Protein AF-0000000080162948 (afdb_homodimer)

Solvent-accessible surface area (backbone atoms only — not comparable to full-atom values): 13140 Å² total; per-residue (Å²): 129,86,82,74,70,66,63,66,59,45,49,53,49,47,29,66,74,70,71,46,86,64,86,42,80,39,81,73,45,78,47,76,44,84,43,52,29,35,38,37,40,31,35,28,40,42,47,95,77,35,20,32,39,36,34,32,39,35,52,41,89,87,54,92,59,67,71,37,74,72,31,50,35,71,86,35,43,88,80,57,77,91,71,92,74,75,47,56,63,62,77,65,76,72,78,63,78,69,74,66,74,73,76,75,76,80,129,130,85,81,74,67,65,63,66,60,45,50,54,48,46,28,67,72,69,70,47,86,66,86,41,82,40,82,75,47,79,47,76,45,84,44,52,29,35,37,37,39,31,34,28,40,41,47,95,77,35,20,31,39,36,35,32,39,35,53,40,90,85,53,92,58,67,70,38,75,73,31,48,35,71,87,35,42,88,80,58,77,91,70,91,75,76,46,56,65,62,76,67,77,69,78,63,76,70,75,70,73,71,75,77,74,83,127

Secondary structure (DSSP, 8-state):
------HHHHHHHHHHHH-PPPS--EEEEEEEEEEEEEEEEEEEEEETTEEEEEEEEEEPBTBS---EEEEEEEEE-TTS-----SS--------------------/------HHHHHHHHHHHH-PPPS--EEEEEEEEEEEEEEEEEEEEEETTEEEEEEEEEEPBTBS---EEEEEEEEE-TTS-----SS--------------------

Nearest PDB structures (foldseek):
  2oct-assembly1_A  TM=8.300E-01  e=7.019E-07  Homo sapiens
  4n6v-assembly7_4  TM=6.345E-01  e=6.307E-06  Homo sapiens
  1stf-assembly1_I  TM=6.345E-01  e=7.689E-05  Homo sapiens
  1n9j-assembly1_B  TM=5.077E-01  e=1.092E-05  Homo sapiens
  8joh-assembly1_A  TM=6.893E-01  e=4.792E-04  Echinococcus multilocularis

InterPro domains:
  IPR000010 Cystatin domain [PF00031] (10-78)
  IPR001713 Proteinase inhibitor I25A, stefin [PR00295] (14-33)
  IPR001713 Proteinase inhibitor I25A, stefin [PR00295] (34-53)
  IPR001713 Proteinase inhibitor I25A, stefin [PR00295] (67-84)
  IPR001713 Proteinase inhibitor I25A, stefin [PTHR11414] (9-85)
  IPR046350 Cystatin superfamily [SSF54403] (8-85)

Structure (mmCIF, N/CA/C/O backbone):
data_AF-0000000080162948-model_v1
#
loop_
_entity.id
_entity.type
_entity.pdbx_description
1 polymer Cystatin-B
#
loop_
_atom_site.group_PDB
_atom_site.id
_atom_site.type_symbol
_atom_site.label_atom_id
_atom_site.label_alt_id
_atom_site.label_comp_id
_atom_site.label_asym_id
_atom_site.label_entity_id
_atom_site.label_seq_id
_atom_site.pdbx_PDB_ins_code
_atom_site.Cartn_x
_atom_site.Cartn_y
_atom_site.Cartn_z
_atom_site.occupancy
_atom_site.B_iso_or_equiv
_atom_site.auth_seq_id
_atom_site.auth_comp_id
_atom_site.auth_asym_id
_atom_site.auth_atom_id
_atom_site.pdbx_PDB_model_num
ATOM 1 N N . MET A 1 1 ? -16.719 -17.312 -0.626 1 40.69 1 MET A N 1
ATOM 2 C CA . MET A 1 1 ? -16.672 -17.062 -2.062 1 40.69 1 MET A CA 1
ATOM 3 C C . MET A 1 1 ? -15.242 -16.969 -2.561 1 40.69 1 MET A C 1
ATOM 5 O O . MET A 1 1 ? -14.445 -16.188 -2.039 1 40.69 1 MET A O 1
ATOM 9 N N . TRP A 1 2 ? -14.852 -18.109 -3.115 1 47.12 2 TRP A N 1
ATOM 10 C CA . TRP A 1 2 ? -13.477 -18.406 -3.516 1 47.12 2 TRP A CA 1
ATOM 11 C C . TRP A 1 2 ? -12.977 -17.391 -4.539 1 47.12 2 TRP A C 1
ATOM 13 O O . TRP A 1 2 ? -13.469 -17.344 -5.668 1 47.12 2 TRP A O 1
ATOM 23 N N . ILE A 1 3 ? -12.945 -16.047 -4.219 1 59.34 3 ILE A N 1
ATOM 24 C CA . ILE A 1 3 ? -12.43 -15.078 -5.172 1 59.34 3 ILE A CA 1
ATOM 25 C C . ILE A 1 3 ? -11.078 -15.547 -5.715 1 59.34 3 ILE A C 1
ATOM 27 O O . ILE A 1 3 ? -10.117 -15.695 -4.957 1 59.34 3 ILE A O 1
ATOM 31 N N . PHE A 1 4 ? -11.25 -16.312 -6.781 1 72.75 4 PHE A N 1
ATOM 32 C CA . PHE A 1 4 ? -10.047 -16.734 -7.48 1 72.75 4 PHE A CA 1
ATOM 33 C C . PHE A 1 4 ? -9.695 -15.758 -8.594 1 72.75 4 PHE A C 1
ATOM 35 O O . PHE A 1 4 ? -10.578 -15.258 -9.289 1 72.75 4 PHE A O 1
ATOM 42 N N . PHE A 1 5 ? -8.633 -15.078 -8.469 1 84 5 PHE A N 1
ATOM 43 C CA . PHE A 1 5 ? -8.195 -14.242 -9.586 1 84 5 PHE A CA 1
ATOM 44 C C . PHE A 1 5 ? -7.219 -14.992 -10.477 1 84 5 PHE A C 1
ATOM 46 O O . PHE A 1 5 ? -6.73 -16.062 -10.109 1 84 5 PHE A O 1
ATOM 53 N N . SER A 1 6 ? -7.145 -14.555 -11.711 1 89.12 6 SER A N 1
ATOM 54 C CA . SER A 1 6 ? -6.254 -15.164 -12.688 1 89.12 6 SER A CA 1
ATOM 55 C C . SER A 1 6 ? -4.793 -14.844 -12.383 1 89.12 6 SER A C 1
ATOM 57 O O . SER A 1 6 ? -4.363 -13.695 -12.516 1 89.12 6 SER A O 1
ATOM 59 N N . PHE A 1 7 ? -4.086 -15.82 -12 1 93.75 7 PHE A N 1
ATOM 60 C CA . PHE A 1 7 ? -2.688 -15.609 -11.641 1 93.75 7 PHE A CA 1
ATOM 61 C C . PHE A 1 7 ? -1.865 -15.211 -12.859 1 93.75 7 PHE A C 1
ATOM 63 O O . PHE A 1 7 ? -0.921 -14.422 -12.742 1 93.75 7 PHE A O 1
ATOM 70 N N . PRO A 1 8 ? -2.271 -15.648 -14.125 1 94.56 8 PRO A N 1
ATOM 71 C CA . PRO A 1 8 ? -1.539 -15.172 -15.297 1 94.56 8 PRO A CA 1
ATOM 72 C C . PRO A 1 8 ? -1.607 -13.656 -15.461 1 94.56 8 PRO A C 1
ATOM 74 O O . PRO A 1 8 ? -0.661 -13.039 -15.961 1 94.56 8 PRO A O 1
ATOM 77 N N . GLN A 1 9 ? -2.754 -13.133 -15.039 1 95.38 9 GLN A N 1
ATOM 78 C CA . GLN A 1 9 ? -2.861 -11.68 -15.094 1 95.38 9 GLN A CA 1
ATOM 79 C C . GLN A 1 9 ? -1.812 -11.016 -14.203 1 95.38 9 GLN A C 1
ATOM 81 O O . GLN A 1 9 ? -1.26 -9.969 -14.562 1 95.38 9 GLN A O 1
ATOM 86 N N . VAL A 1 10 ? -1.534 -11.617 -13.125 1 96.81 10 VAL A N 1
ATOM 87 C CA . VAL A 1 10 ? -0.533 -11.094 -12.203 1 96.81 10 VAL A CA 1
ATOM 88 C C . VAL A 1 10 ? 0.858 -11.227 -12.812 1 96.81 10 VAL A C 1
ATOM 90 O O . VAL A 1 10 ? 1.683 -10.32 -12.711 1 96.81 10 VAL A O 1
ATOM 93 N N . LYS A 1 11 ? 1.052 -12.328 -13.43 1 97.31 11 LYS A N 1
ATOM 94 C CA . LYS A 1 11 ? 2.326 -12.516 -14.117 1 97.31 11 LYS A CA 1
ATOM 95 C C . LYS A 1 11 ? 2.557 -11.422 -15.156 1 97.31 11 LYS A C 1
ATOM 97 O O . LYS A 1 11 ? 3.645 -10.852 -15.227 1 97.31 11 LYS A O 1
ATOM 102 N N . GLU A 1 12 ? 1.555 -11.164 -15.953 1 97.25 12 GLU A N 1
ATOM 103 C CA . GLU A 1 12 ? 1.666 -10.141 -16.984 1 97.25 12 GLU A CA 1
ATOM 104 C C . GLU A 1 12 ? 1.994 -8.781 -16.375 1 97.25 12 GLU A C 1
ATOM 106 O O . GLU A 1 12 ? 2.848 -8.047 -16.891 1 97.25 12 GLU A O 1
ATOM 111 N N . GLN A 1 13 ? 1.311 -8.43 -15.375 1 96.56 13 GLN A N 1
ATOM 112 C CA . GLN A 1 13 ? 1.572 -7.164 -14.703 1 96.56 13 GLN A CA 1
ATOM 113 C C . GLN A 1 13 ? 2.996 -7.113 -14.156 1 96.56 13 GLN A C 1
ATOM 115 O O . GLN A 1 13 ? 3.682 -6.094 -14.289 1 96.56 13 GLN A O 1
ATOM 120 N N . TYR A 1 14 ? 3.451 -8.211 -13.578 1 96.38 14 TYR A N 1
ATOM 121 C CA . TYR A 1 14 ? 4.805 -8.258 -13.039 1 96.38 14 TYR A CA 1
ATOM 122 C C . TYR A 1 14 ? 5.836 -8.031 -14.141 1 96.38 14 TYR A C 1
ATOM 124 O O . TYR A 1 14 ? 6.773 -7.246 -13.961 1 96.38 14 TYR A O 1
ATOM 132 N N . GLU A 1 15 ? 5.621 -8.68 -15.156 1 97.25 15 GLU A N 1
ATOM 133 C CA . GLU A 1 15 ? 6.582 -8.57 -16.25 1 97.25 15 GLU A CA 1
ATOM 134 C C . GLU A 1 15 ? 6.609 -7.156 -16.812 1 97.25 15 GLU A C 1
ATOM 136 O O . GLU A 1 15 ? 7.68 -6.625 -17.125 1 97.25 15 GLU A O 1
ATOM 141 N N . LYS A 1 16 ? 5.504 -6.543 -16.875 1 96.06 16 LYS A N 1
ATOM 142 C CA . LYS A 1 16 ? 5.434 -5.172 -17.375 1 96.06 16 LYS A CA 1
ATOM 143 C C . LYS A 1 16 ? 6.094 -4.199 -16.406 1 96.06 16 LYS A C 1
ATOM 145 O O . LYS A 1 16 ? 6.84 -3.312 -16.812 1 96.06 16 LYS A O 1
ATOM 150 N N . GLN A 1 17 ? 5.898 -4.434 -15.18 1 92.69 17 GLN A N 1
ATOM 151 C CA . GLN A 1 17 ? 6.371 -3.479 -14.18 1 92.69 17 GLN A CA 1
ATOM 152 C C . GLN A 1 17 ? 7.844 -3.701 -13.859 1 92.69 17 GLN A C 1
ATOM 154 O O . GLN A 1 17 ? 8.578 -2.748 -13.594 1 92.69 17 GLN A O 1
ATOM 159 N N . SER A 1 18 ? 8.242 -4.887 -13.859 1 92.25 18 SER A N 1
ATOM 160 C CA . SER A 1 18 ? 9.617 -5.191 -13.484 1 92.25 18 SER A CA 1
ATOM 161 C C . SER A 1 18 ? 10.555 -5.109 -14.688 1 92.25 18 SER A C 1
ATOM 163 O O . SER A 1 18 ? 11.766 -4.98 -14.523 1 92.25 18 SER A O 1
ATOM 165 N N . GLY A 1 19 ? 10.016 -5.289 -15.859 1 93.81 19 GLY A N 1
ATOM 166 C CA . GLY A 1 19 ? 10.812 -5.355 -17.078 1 93.81 19 GLY A CA 1
ATOM 167 C C . GLY A 1 19 ? 11.461 -6.707 -17.281 1 93.81 19 GLY A C 1
ATOM 168 O O . GLY A 1 19 ? 12.305 -6.867 -18.172 1 93.81 19 GLY A O 1
ATOM 169 N N . LYS A 1 20 ? 11.094 -7.609 -16.453 1 92.69 20 LYS A N 1
ATOM 170 C CA . LYS A 1 20 ? 11.656 -8.953 -16.562 1 92.69 20 LYS A CA 1
ATOM 171 C C . LYS A 1 20 ? 10.68 -9.906 -17.25 1 92.69 20 LYS A C 1
ATOM 173 O O . LYS A 1 20 ? 9.469 -9.836 -17 1 92.69 20 LYS A O 1
ATOM 178 N N . ASN A 1 21 ? 11.219 -10.656 -18.141 1 90.75 21 ASN A N 1
ATOM 179 C CA . ASN A 1 21 ? 10.445 -11.742 -18.719 1 90.75 21 ASN A CA 1
ATOM 180 C C . ASN A 1 21 ? 10.664 -13.055 -17.969 1 90.75 21 ASN A C 1
ATOM 182 O O . ASN A 1 21 ? 11.789 -13.562 -17.922 1 90.75 21 ASN A O 1
ATOM 186 N N . THR A 1 22 ? 9.539 -13.469 -17.453 1 90.81 22 THR A N 1
ATOM 187 C CA . THR A 1 22 ? 9.68 -14.688 -16.672 1 90.81 22 THR A CA 1
ATOM 188 C C . THR A 1 22 ? 9.172 -15.898 -17.453 1 90.81 22 THR A C 1
ATOM 190 O O . THR A 1 22 ? 8.195 -15.797 -18.203 1 90.81 22 THR A O 1
ATOM 193 N N . GLY A 1 23 ? 9.969 -16.891 -17.531 1 88.5 23 GLY A N 1
ATOM 194 C CA . GLY A 1 23 ? 9.469 -18.156 -18.062 1 88.5 23 GLY A CA 1
ATOM 195 C C . GLY A 1 23 ? 8.477 -18.844 -17.141 1 88.5 23 GLY A C 1
ATOM 196 O O . GLY A 1 23 ? 7.289 -18.922 -17.438 1 88.5 23 GLY A O 1
ATOM 197 N N . GLU A 1 24 ? 9.031 -19.141 -15.969 1 95.44 24 GLU A N 1
ATOM 198 C CA . GLU A 1 24 ? 8.195 -19.75 -14.938 1 95.44 24 GLU A CA 1
ATOM 199 C C . GLU A 1 24 ? 7.656 -18.703 -13.977 1 95.44 24 GLU A C 1
ATOM 201 O O . GLU A 1 24 ? 8.336 -17.719 -13.672 1 95.44 24 GLU A O 1
ATOM 206 N N . PHE A 1 25 ? 6.395 -18.922 -13.547 1 97.44 25 PHE A N 1
ATOM 207 C CA . PHE A 1 25 ? 5.707 -18.078 -12.57 1 97.44 25 PHE A CA 1
ATOM 208 C C . PHE A 1 25 ? 4.742 -18.906 -11.734 1 97.44 25 PHE A C 1
ATOM 210 O O . PHE A 1 25 ? 3.541 -18.953 -12.016 1 97.44 25 PHE A O 1
ATOM 217 N N . LYS A 1 26 ? 5.32 -19.578 -10.742 1 97 26 LYS A N 1
ATOM 218 C CA . LYS A 1 26 ? 4.562 -20.562 -9.977 1 97 26 LYS A CA 1
ATOM 219 C C . LYS A 1 26 ? 4.375 -20.125 -8.531 1 97 26 LYS A C 1
ATOM 221 O O . LYS A 1 26 ? 5.352 -19.859 -7.828 1 97 26 LYS A O 1
ATOM 226 N N . ALA A 1 27 ? 3.109 -20.062 -8.141 1 97.06 27 ALA A N 1
ATOM 227 C CA . ALA A 1 27 ? 2.801 -19.734 -6.75 1 97.06 27 ALA A CA 1
ATOM 228 C C . ALA A 1 27 ? 3.213 -20.875 -5.812 1 97.06 27 ALA A C 1
ATOM 230 O O . ALA A 1 27 ? 2.783 -22.016 -5.988 1 97.06 27 ALA A O 1
ATOM 231 N N . ILE A 1 28 ? 4.031 -20.562 -4.816 1 97.38 28 ILE A N 1
ATOM 232 C CA . ILE A 1 28 ? 4.555 -21.562 -3.898 1 97.38 28 ILE A CA 1
ATOM 233 C C . ILE A 1 28 ? 3.83 -21.469 -2.559 1 97.38 28 ILE A C 1
ATOM 235 O O . ILE A 1 28 ? 3.49 -22.484 -1.952 1 97.38 28 ILE A O 1
ATOM 239 N N . LEU A 1 29 ? 3.686 -20.297 -2.037 1 97.5 29 LEU A N 1
ATOM 240 C CA . LEU A 1 29 ? 3.039 -19.984 -0.766 1 97.5 29 LEU A CA 1
ATOM 241 C C . LEU A 1 29 ? 2.174 -18.734 -0.886 1 97.5 29 LEU A C 1
ATOM 243 O O . LEU A 1 29 ? 2.561 -17.766 -1.544 1 97.5 29 LEU A O 1
ATOM 247 N N . VAL A 1 30 ? 0.964 -18.812 -0.286 1 96.31 30 VAL A N 1
ATOM 248 C CA . VAL A 1 30 ? 0.055 -17.672 -0.314 1 96.31 30 VAL A CA 1
ATOM 249 C C . VAL A 1 30 ? -0.403 -17.328 1.104 1 96.31 30 VAL A C 1
ATOM 251 O O . VAL A 1 30 ? -0.759 -18.234 1.874 1 96.31 30 VAL A O 1
ATOM 254 N N . SER A 1 31 ? -0.289 -16.109 1.475 1 95.88 31 SER A N 1
ATOM 255 C CA . SER A 1 31 ? -0.896 -15.562 2.68 1 95.88 31 SER A CA 1
ATOM 256 C C . SER A 1 31 ? -1.818 -14.391 2.346 1 95.88 31 SER A C 1
ATOM 258 O O . SER A 1 31 ? -1.528 -13.602 1.444 1 95.88 31 SER A O 1
ATOM 260 N N . THR A 1 32 ? -2.959 -14.297 3.029 1 94.62 32 THR A N 1
ATOM 261 C CA . THR A 1 32 ? -3.924 -13.258 2.701 1 94.62 32 THR A CA 1
ATOM 262 C C . THR A 1 32 ? -4.203 -12.375 3.914 1 94.62 32 THR A C 1
ATOM 264 O O . THR A 1 32 ? -4.074 -12.82 5.055 1 94.62 32 THR A O 1
ATOM 267 N N . ARG A 1 33 ? -4.496 -11.086 3.629 1 92.69 33 ARG A N 1
ATOM 268 C CA . ARG A 1 33 ? -4.934 -10.133 4.641 1 92.69 33 ARG A CA 1
ATOM 269 C C . ARG A 1 33 ? -6.094 -9.289 4.133 1 92.69 33 ARG A C 1
ATOM 271 O O . ARG A 1 33 ? -5.961 -8.57 3.137 1 92.69 33 ARG A O 1
ATOM 278 N N . LEU A 1 34 ? -7.328 -9.523 4.895 1 91.25 34 LEU A N 1
ATOM 279 C CA . LEU A 1 34 ? -8.461 -8.648 4.598 1 91.25 34 LEU A CA 1
ATOM 280 C C . LEU A 1 34 ? -8.141 -7.207 4.973 1 91.25 34 LEU A C 1
ATOM 282 O O . LEU A 1 34 ? -7.57 -6.949 6.039 1 91.25 34 LEU A O 1
ATOM 286 N N . VAL A 1 35 ? -8.438 -6.379 4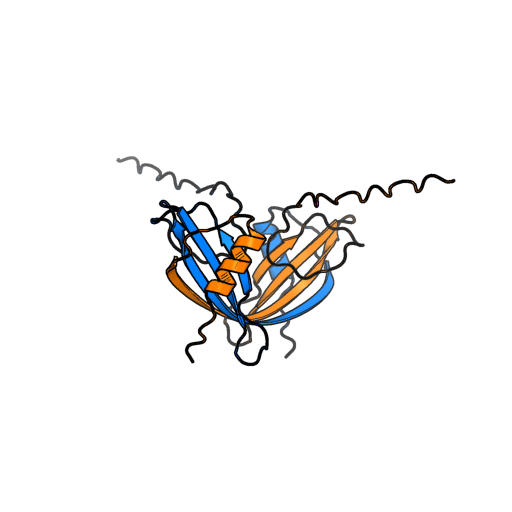.039 1 91.19 35 VAL A N 1
ATOM 287 C CA . VAL A 1 35 ? -8.242 -4.957 4.309 1 91.19 35 VAL A CA 1
ATOM 288 C C . VAL A 1 35 ? -9.523 -4.191 4 1 91.19 35 VAL A C 1
ATOM 290 O O . VAL A 1 35 ? -10.156 -4.414 2.967 1 91.19 35 VAL A O 1
ATOM 293 N N . ALA A 1 36 ? -10 -3.408 4.941 1 92.62 36 ALA A N 1
ATOM 294 C CA . ALA A 1 36 ? -11.164 -2.541 4.793 1 92.62 36 ALA A CA 1
ATOM 295 C C . ALA A 1 36 ? -10.977 -1.232 5.555 1 92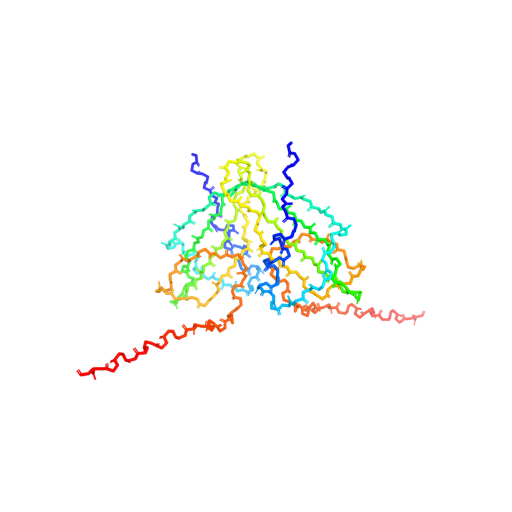.62 36 ALA A C 1
ATOM 297 O O . ALA A 1 36 ? -10.727 -1.24 6.766 1 92.62 36 ALA A O 1
ATOM 298 N N . GLY A 1 37 ? -11.047 -0.135 4.797 1 93.31 37 GLY A N 1
ATOM 299 C CA . GLY A 1 37 ? -10.844 1.173 5.402 1 93.31 37 GLY A CA 1
ATOM 300 C C . GLY A 1 37 ? -10.719 2.289 4.383 1 93.31 37 GLY A C 1
ATOM 301 O O . GLY A 1 37 ? -11.219 2.174 3.262 1 93.31 37 GLY A O 1
ATOM 302 N N . THR A 1 38 ? -10.219 3.387 4.836 1 93.69 38 THR A N 1
ATOM 303 C CA . THR A 1 38 ? -10.07 4.562 3.988 1 93.69 38 THR A CA 1
ATOM 304 C C . THR A 1 38 ? -8.625 5.039 3.971 1 93.69 38 THR A C 1
ATOM 306 O O . THR A 1 38 ? -7.996 5.172 5.023 1 93.69 38 THR A O 1
ATOM 309 N N . ASN A 1 39 ? -8.125 5.168 2.705 1 94.19 39 ASN A N 1
ATOM 310 C CA . ASN A 1 39 ? -6.863 5.887 2.541 1 94.19 39 ASN A CA 1
ATOM 311 C C . ASN A 1 39 ? -7.086 7.395 2.461 1 94.19 39 ASN A C 1
ATOM 313 O O . ASN A 1 39 ? -7.934 7.863 1.701 1 94.19 39 ASN A O 1
ATOM 317 N N . TYR A 1 40 ? -6.297 8.094 3.295 1 95.38 40 TYR A N 1
ATOM 318 C CA . TYR A 1 40 ? -6.23 9.555 3.219 1 95.38 40 TYR A CA 1
ATOM 319 C C . TYR A 1 40 ? -4.91 10.008 2.604 1 95.38 40 TYR A C 1
ATOM 321 O O . TYR A 1 40 ? -3.838 9.695 3.121 1 95.38 40 TYR A O 1
ATOM 329 N N . PHE A 1 41 ? -5.023 10.734 1.485 1 96.38 41 PHE A N 1
ATOM 330 C CA . PHE A 1 41 ? -3.883 11.438 0.911 1 96.38 41 PHE A CA 1
ATOM 331 C C . PHE A 1 41 ? -3.9 12.914 1.303 1 96.38 41 PHE A C 1
ATOM 333 O O . PHE A 1 41 ? -4.859 13.625 1.009 1 96.38 41 PHE A O 1
ATOM 340 N N . ILE A 1 42 ? -2.818 13.266 1.955 1 97.38 42 ILE A N 1
ATOM 341 C CA . ILE A 1 42 ? -2.832 14.594 2.555 1 97.38 42 ILE A CA 1
ATOM 342 C C . ILE A 1 42 ? -1.58 15.367 2.137 1 97.38 42 ILE A C 1
ATOM 344 O O . ILE A 1 42 ? -0.461 14.867 2.277 1 97.38 42 ILE A O 1
ATOM 348 N N . LYS A 1 43 ? -1.816 16.453 1.55 1 97.94 43 LYS A N 1
ATOM 349 C CA . LYS A 1 43 ? -0.73 17.422 1.409 1 97.94 43 LYS A CA 1
ATOM 350 C C . LYS A 1 43 ? -0.482 18.156 2.719 1 97.94 43 LYS A C 1
ATOM 352 O O . LYS A 1 43 ? -1.396 18.766 3.275 1 97.94 43 LYS A O 1
ATOM 357 N N . VAL A 1 44 ? 0.772 18.109 3.139 1 98.06 44 VAL A N 1
ATOM 358 C CA . VAL A 1 44 ? 1.094 18.641 4.457 1 98.06 44 VAL A CA 1
ATOM 359 C C . VAL A 1 44 ? 2.166 19.734 4.332 1 98.06 44 VAL A C 1
ATOM 361 O O . VAL A 1 44 ? 3.18 19.531 3.654 1 98.06 44 VAL A O 1
ATOM 364 N N . HIS A 1 45 ? 1.893 20.859 4.891 1 98.06 45 HIS A N 1
ATOM 365 C CA . HIS A 1 45 ? 2.916 21.891 5.047 1 98.06 45 HIS A CA 1
ATOM 366 C C . HIS A 1 45 ? 3.742 21.656 6.309 1 98.06 45 HIS A C 1
ATOM 368 O O . HIS A 1 45 ? 3.189 21.531 7.402 1 98.06 45 HIS A O 1
ATOM 374 N N . THR A 1 46 ? 5.07 21.5 6.074 1 97.06 46 THR A N 1
ATOM 375 C CA . THR A 1 46 ? 5.922 21.156 7.203 1 97.06 46 THR A CA 1
ATOM 376 C C . THR A 1 46 ? 6.832 22.328 7.57 1 97.06 46 THR A C 1
ATOM 378 O O . THR A 1 46 ? 7.828 22.141 8.281 1 97.06 46 THR A O 1
ATOM 381 N N . GLY A 1 47 ? 6.684 23.406 7.094 1 92.94 47 GLY A N 1
ATOM 382 C CA . GLY A 1 47 ? 7.445 24.594 7.387 1 92.94 47 GLY A CA 1
ATOM 383 C C . GLY A 1 47 ? 8.289 25.078 6.219 1 92.94 47 GLY A C 1
ATOM 384 O O . GLY A 1 47 ? 8.711 24.281 5.383 1 92.94 47 GLY A O 1
ATOM 385 N N . ASP A 1 48 ? 8.719 26.297 6.215 1 88.06 48 ASP A N 1
ATOM 386 C CA . ASP A 1 48 ? 9.648 26.953 5.293 1 88.06 48 ASP A CA 1
ATOM 387 C C . ASP A 1 48 ? 9.398 26.484 3.855 1 88.06 48 ASP A C 1
ATOM 389 O O . ASP A 1 48 ? 10.328 26.078 3.162 1 88.06 48 ASP A O 1
ATOM 393 N N . GLU A 1 49 ? 8.398 26.422 3.246 1 90.19 49 GLU A N 1
ATOM 394 C CA . GLU A 1 49 ? 8.008 26.109 1.875 1 90.19 49 GLU A CA 1
ATOM 395 C C . GLU A 1 49 ? 8.133 24.625 1.587 1 90.19 49 GLU A C 1
ATOM 397 O O . GLU A 1 49 ? 8.273 24.219 0.43 1 90.19 49 GLU A O 1
ATOM 402 N N . THR A 1 50 ? 8.234 23.891 2.654 1 94.75 50 THR A N 1
ATOM 403 C CA . THR A 1 50 ? 8.375 22.453 2.484 1 94.75 50 THR A CA 1
ATOM 404 C C . THR A 1 50 ? 7.031 21.75 2.645 1 94.75 50 THR A C 1
ATOM 406 O O . THR A 1 50 ? 6.277 22.047 3.574 1 94.75 50 THR A O 1
ATOM 409 N N . TYR A 1 51 ? 6.777 20.938 1.619 1 97.19 51 TYR A N 1
ATOM 410 C CA . TYR A 1 51 ? 5.566 20.125 1.657 1 97.19 51 TYR A CA 1
ATOM 411 C C . TYR A 1 51 ? 5.898 18.641 1.548 1 97.19 51 TYR A C 1
ATOM 413 O O . TYR A 1 51 ? 6.922 18.281 0.963 1 97.19 51 TYR A O 1
ATOM 421 N N . ILE A 1 52 ? 5.047 17.859 2.111 1 97.06 52 ILE A N 1
ATOM 422 C CA . ILE A 1 52 ? 5.074 16.406 1.91 1 97.06 52 ILE A CA 1
ATOM 423 C C . ILE A 1 52 ? 3.672 15.914 1.571 1 97.06 52 ILE A C 1
ATOM 425 O O . ILE A 1 52 ? 2.682 16.594 1.836 1 97.06 52 ILE A O 1
ATOM 429 N N . HIS A 1 53 ? 3.59 14.844 0.932 1 97.75 53 HIS A N 1
ATOM 430 C CA . HIS A 1 53 ? 2.352 14.094 0.774 1 97.75 53 HIS A CA 1
ATOM 431 C C . HIS A 1 53 ? 2.383 12.805 1.595 1 97.75 53 HIS A C 1
ATOM 433 O O . HIS A 1 53 ? 3.344 12.039 1.518 1 97.75 53 HIS A O 1
ATOM 439 N N . VAL A 1 54 ? 1.354 12.641 2.402 1 97.06 54 VAL A N 1
ATOM 440 C CA . VAL A 1 54 ? 1.32 11.414 3.191 1 97.06 54 VAL A CA 1
ATOM 441 C C . VAL A 1 54 ? 0.093 10.594 2.814 1 97.06 54 VAL A C 1
ATOM 443 O O . VAL A 1 54 ? -0.941 11.141 2.434 1 97.06 54 VAL A O 1
ATOM 446 N N . ARG A 1 55 ? 0.28 9.312 2.875 1 95.56 55 ARG A N 1
ATOM 447 C CA . ARG A 1 55 ? -0.821 8.367 2.771 1 95.56 55 ARG A CA 1
ATOM 448 C C . ARG A 1 55 ? -1.099 7.699 4.117 1 95.56 55 ARG A C 1
ATOM 450 O O . ARG A 1 55 ? -0.24 7.004 4.66 1 95.56 55 ARG A O 1
ATOM 457 N N . VAL A 1 56 ? -2.279 7.984 4.66 1 95.56 56 VAL A N 1
ATOM 458 C CA . VAL A 1 56 ? -2.701 7.48 5.965 1 95.56 56 VAL A CA 1
ATOM 459 C C . VAL A 1 56 ? -3.855 6.496 5.789 1 95.56 56 VAL A C 1
ATOM 461 O O . VAL A 1 56 ? -4.844 6.801 5.117 1 95.56 56 VAL A O 1
ATOM 464 N N . PHE A 1 57 ? -3.707 5.344 6.355 1 93.81 57 PHE A N 1
ATOM 465 C CA . PHE A 1 57 ? -4.781 4.355 6.34 1 93.81 57 PHE A CA 1
ATOM 466 C C . PHE A 1 57 ? -5.547 4.367 7.656 1 93.81 57 PHE A C 1
ATOM 468 O O . PHE A 1 57 ? -4.941 4.34 8.734 1 93.81 57 PHE A O 1
ATOM 475 N N . VAL A 1 58 ? -6.863 4.434 7.566 1 94.25 58 VAL A N 1
ATOM 476 C CA . VAL A 1 58 ? -7.754 4.32 8.719 1 94.25 58 VAL A CA 1
ATOM 477 C C . VAL A 1 58 ? -8.703 3.143 8.523 1 94.25 58 VAL A C 1
ATOM 479 O O . VAL A 1 58 ? -9.562 3.17 7.633 1 94.25 58 VAL A O 1
ATOM 482 N N . PRO A 1 59 ? -8.516 2.111 9.297 1 93.31 59 PRO A N 1
ATOM 483 C CA . PRO A 1 59 ? -9.398 0.955 9.148 1 93.31 59 PRO A CA 1
ATOM 484 C C . PRO A 1 59 ? -10.859 1.289 9.445 1 93.31 59 PRO A C 1
ATOM 486 O O . PRO A 1 59 ? -11.141 2.227 10.195 1 93.31 59 PRO A O 1
ATOM 489 N N . LEU A 1 60 ? -11.789 0.584 8.797 1 87.62 60 LEU A N 1
ATOM 490 C CA . LEU A 1 60 ? -13.211 0.734 9.094 1 87.62 60 LEU A CA 1
ATOM 491 C C . LEU A 1 60 ? -13.484 0.567 10.586 1 87.62 60 LEU A C 1
ATOM 493 O O . LEU A 1 60 ? -12.719 -0.099 11.281 1 87.62 60 LEU A O 1
ATOM 497 N N . PRO A 1 61 ? -14.555 1.26 10.984 1 81.69 61 PRO A N 1
ATOM 498 C CA . PRO A 1 61 ? -14.875 1.141 12.406 1 81.69 61 PRO A CA 1
ATOM 499 C C . PRO A 1 61 ? -14.953 -0.311 12.875 1 81.69 61 PRO A C 1
ATOM 501 O O . PRO A 1 61 ? -15.367 -1.188 12.117 1 81.69 61 PRO A O 1
ATOM 504 N N . GLY A 1 62 ? -14.555 -0.452 14.07 1 76.94 62 GLY A N 1
ATOM 505 C CA . GLY A 1 62 ? -14.57 -1.773 14.68 1 76.94 62 GLY A CA 1
ATOM 506 C C . GLY A 1 62 ? -13.18 -2.365 14.852 1 76.94 62 GLY A C 1
ATOM 507 O O . GLY A 1 62 ? -13.008 -3.338 15.586 1 76.94 62 GLY A O 1
ATOM 508 N N . SER A 1 63 ? -12.367 -1.791 14.078 1 70.88 63 SER A N 1
ATOM 509 C CA . SER A 1 63 ? -10.984 -2.195 14.289 1 70.88 63 SER A CA 1
ATOM 510 C C . SER A 1 63 ? -10.344 -1.411 15.422 1 70.88 63 SER A C 1
ATOM 512 O O . SER A 1 63 ? -10.75 -0.285 15.719 1 70.88 63 SER A O 1
ATOM 514 N N . ASP A 1 64 ? -9.727 -1.961 16.359 1 76.25 64 ASP A N 1
ATOM 515 C CA . ASP A 1 64 ? -9.07 -1.264 17.453 1 76.25 64 ASP A CA 1
ATOM 516 C C . ASP A 1 64 ? -7.793 -0.569 16.984 1 76.25 64 ASP A C 1
ATOM 518 O O . ASP A 1 64 ? -7.059 0.009 17.781 1 76.25 64 ASP A O 1
ATOM 522 N N . GLU A 1 65 ? -7.695 -0.511 15.695 1 84.44 65 GLU A N 1
ATOM 523 C CA . GLU A 1 65 ? -6.449 0.078 15.211 1 84.44 65 GLU A CA 1
ATOM 524 C C . GLU A 1 65 ? -6.648 1.537 14.812 1 84.44 65 GLU A C 1
ATOM 526 O O . GLU A 1 65 ? -7.668 1.89 14.211 1 84.44 65 GLU A O 1
ATOM 531 N N . GLY A 1 66 ? -5.781 2.436 15.242 1 88.94 66 GLY A N 1
ATOM 532 C CA . GLY A 1 66 ? -5.781 3.836 14.844 1 88.94 66 GLY A CA 1
ATOM 533 C C . GLY A 1 66 ? -5.199 4.07 13.469 1 88.94 66 GLY A C 1
ATOM 534 O O . GLY A 1 66 ? -4.961 3.117 12.719 1 88.94 66 GLY A O 1
ATOM 535 N N . PRO A 1 67 ? -5.094 5.332 13.102 1 94.25 67 PRO A N 1
ATOM 536 C CA . PRO A 1 67 ? -4.492 5.645 11.805 1 94.25 67 PRO A CA 1
ATOM 537 C C . PRO A 1 67 ? -3.037 5.191 11.711 1 94.25 67 PRO A C 1
ATOM 539 O O . PRO A 1 67 ? -2.307 5.227 12.703 1 94.25 67 PRO A O 1
ATOM 542 N N . THR A 1 68 ? -2.771 4.77 10.562 1 93.62 68 THR A N 1
ATOM 543 C CA . THR A 1 68 ? -1.397 4.355 10.305 1 93.62 68 THR A CA 1
ATOM 544 C C . THR A 1 68 ? -0.826 5.09 9.102 1 93.62 68 THR A C 1
ATOM 546 O O . THR A 1 68 ? -1.477 5.18 8.055 1 93.62 68 THR A O 1
ATOM 549 N N . LEU A 1 69 ? 0.342 5.727 9.32 1 95.25 69 LEU A N 1
ATOM 550 C CA . LEU A 1 69 ? 1.073 6.262 8.18 1 95.25 69 LEU A CA 1
ATOM 551 C C . LEU A 1 69 ? 1.632 5.141 7.312 1 95.25 69 LEU A C 1
ATOM 553 O O . LEU A 1 69 ? 2.502 4.387 7.75 1 95.25 69 LEU A O 1
ATOM 557 N N . VAL A 1 70 ? 1.163 5.027 6.125 1 92.44 70 VAL A N 1
ATOM 558 C CA . VAL A 1 70 ? 1.532 3.928 5.238 1 92.44 70 VAL A CA 1
ATOM 559 C C . VAL A 1 70 ? 2.76 4.316 4.414 1 92.44 70 VAL A C 1
ATOM 561 O O . VAL A 1 70 ? 3.686 3.518 4.258 1 92.44 70 VAL A O 1
ATOM 564 N N . SER A 1 71 ? 2.738 5.469 3.824 1 92.12 71 SER A N 1
ATOM 565 C CA . SER A 1 71 ? 3.826 5.977 2.996 1 92.12 71 SER A CA 1
ATOM 566 C C . SER A 1 71 ? 3.812 7.5 2.941 1 92.12 71 SER A C 1
ATOM 568 O O . SER A 1 71 ? 2.865 8.133 3.408 1 92.12 71 SER A O 1
ATOM 570 N N . PHE A 1 72 ? 4.977 7.957 2.373 1 95.31 72 PHE A N 1
ATOM 571 C CA . PHE A 1 72 ? 5.016 9.406 2.215 1 95.31 72 PHE A CA 1
ATOM 572 C C . PHE A 1 72 ? 6.004 9.805 1.124 1 95.31 72 PHE A C 1
ATOM 574 O O . PHE A 1 72 ? 6.898 9.031 0.774 1 95.31 72 PHE A O 1
ATOM 581 N N . GLN A 1 73 ? 5.73 10.93 0.537 1 94.31 73 GLN A N 1
ATOM 582 C CA . GLN A 1 73 ? 6.625 11.617 -0.387 1 94.31 73 GLN A CA 1
ATOM 583 C C . GLN A 1 73 ? 7.168 12.906 0.229 1 94.31 73 GLN A C 1
ATOM 585 O O . GLN A 1 73 ? 6.398 13.805 0.579 1 94.31 73 GLN A O 1
ATOM 590 N N . ALA A 1 74 ? 8.461 12.969 0.254 1 93.56 74 ALA A N 1
ATOM 591 C CA . ALA A 1 74 ? 9.125 14.148 0.796 1 93.56 74 ALA A CA 1
ATOM 592 C C . ALA A 1 74 ? 9.547 15.102 -0.319 1 93.56 74 ALA A C 1
ATOM 594 O O . ALA A 1 74 ? 9.297 14.836 -1.497 1 93.56 74 ALA A O 1
ATOM 595 N N . ASN A 1 75 ? 9.953 16.219 0.068 1 93.75 75 ASN A N 1
ATOM 596 C CA . ASN A 1 75 ? 10.539 17.188 -0.839 1 93.75 75 ASN A CA 1
ATOM 597 C C . ASN A 1 75 ? 9.531 17.672 -1.88 1 93.75 75 ASN A C 1
ATOM 599 O O . ASN A 1 75 ? 9.883 17.859 -3.047 1 93.75 75 ASN A O 1
ATOM 603 N N . LYS A 1 76 ? 8.398 17.797 -1.523 1 95.81 76 LYS A N 1
ATOM 604 C CA . LYS A 1 76 ? 7.375 18.406 -2.373 1 95.81 76 LYS A CA 1
ATOM 605 C C . LYS A 1 76 ? 7.324 19.922 -2.191 1 95.81 76 LYS A C 1
ATOM 607 O O . LYS A 1 76 ? 7.941 20.453 -1.272 1 95.81 76 LYS A O 1
ATOM 612 N N . THR A 1 77 ? 6.645 20.516 -3.109 1 96 77 THR A N 1
ATOM 613 C CA . THR A 1 77 ? 6.402 21.953 -3.037 1 96 77 THR A CA 1
ATOM 614 C C . THR A 1 77 ? 4.906 22.25 -2.947 1 96 77 THR A C 1
ATOM 616 O O . THR A 1 77 ? 4.082 21.344 -3.107 1 96 77 THR A O 1
ATOM 619 N N . LYS A 1 78 ? 4.609 23.5 -2.758 1 96.06 78 LYS A N 1
ATOM 620 C CA . LYS A 1 78 ? 3.219 23.953 -2.684 1 96.06 78 LYS A CA 1
ATOM 621 C C . LYS A 1 78 ? 2.465 23.609 -3.967 1 96.06 78 LYS A C 1
ATOM 623 O O . LYS A 1 78 ? 1.275 23.297 -3.928 1 96.06 78 LYS A O 1
ATOM 628 N N . ASP A 1 79 ? 3.096 23.578 -5.133 1 96.38 79 ASP A N 1
ATOM 629 C CA . ASP A 1 79 ? 2.434 23.453 -6.426 1 96.38 79 ASP A CA 1
ATOM 630 C C . ASP A 1 79 ? 2.369 21.984 -6.871 1 96.38 79 ASP A C 1
ATOM 632 O O . ASP A 1 79 ? 1.699 21.656 -7.852 1 96.38 79 ASP A O 1
ATOM 636 N N . ASP A 1 80 ? 3.102 21.203 -6.16 1 96.69 80 ASP A N 1
ATOM 637 C CA . ASP A 1 80 ? 3.016 19.797 -6.531 1 96.69 80 ASP A CA 1
ATOM 638 C C . ASP A 1 80 ? 1.61 19.25 -6.293 1 96.69 80 ASP A C 1
ATOM 640 O O . ASP A 1 80 ? 1.064 19.391 -5.195 1 96.69 80 ASP A O 1
ATOM 644 N N . GLU A 1 81 ? 1.011 18.672 -7.32 1 96.25 81 GLU A N 1
ATOM 645 C CA . GLU A 1 81 ? -0.337 18.125 -7.223 1 96.25 81 GLU A CA 1
ATOM 646 C C . GLU A 1 81 ? -0.374 16.922 -6.285 1 96.25 81 GLU A C 1
ATOM 648 O O . GLU A 1 81 ? 0.539 16.094 -6.297 1 96.25 81 GLU A O 1
ATOM 653 N N . LEU A 1 82 ? -1.473 16.828 -5.547 1 96.31 82 LEU A N 1
ATOM 654 C CA . LEU A 1 82 ? -1.705 15.656 -4.703 1 96.31 82 LEU A CA 1
ATOM 655 C C . LEU A 1 82 ? -2.26 14.5 -5.527 1 96.31 82 LEU A C 1
ATOM 657 O O . LEU A 1 82 ? -3.395 14.555 -6.004 1 96.31 82 LEU A O 1
ATOM 661 N N . GLN A 1 83 ? -1.411 13.461 -5.828 1 93.31 83 GLN A N 1
ATOM 662 C CA . GLN A 1 83 ? -1.83 12.266 -6.551 1 93.31 83 GLN A CA 1
ATOM 663 C C . GLN A 1 83 ? -1.821 11.039 -5.637 1 93.31 83 GLN A C 1
ATOM 665 O O . GLN A 1 83 ? -1.136 11.031 -4.613 1 93.31 83 GLN A O 1
ATOM 670 N N . TYR A 1 84 ? -2.611 10.055 -6.074 1 91.06 84 TYR A N 1
ATOM 671 C CA . TYR A 1 84 ? -2.588 8.789 -5.344 1 91.06 84 TYR A CA 1
ATOM 672 C C . TYR A 1 84 ? -1.262 8.07 -5.547 1 91.06 84 TYR A C 1
ATOM 674 O O . TYR A 1 84 ? -0.73 8.031 -6.656 1 91.06 84 TYR A O 1
ATOM 682 N N . PHE A 1 85 ? -0.75 7.508 -4.434 1 87.94 85 PHE A N 1
ATOM 683 C CA . PHE A 1 85 ? 0.513 6.781 -4.504 1 87.94 85 PHE A CA 1
ATOM 684 C C . PHE A 1 85 ? 0.536 5.637 -3.5 1 87.94 85 PHE A C 1
ATOM 686 O O 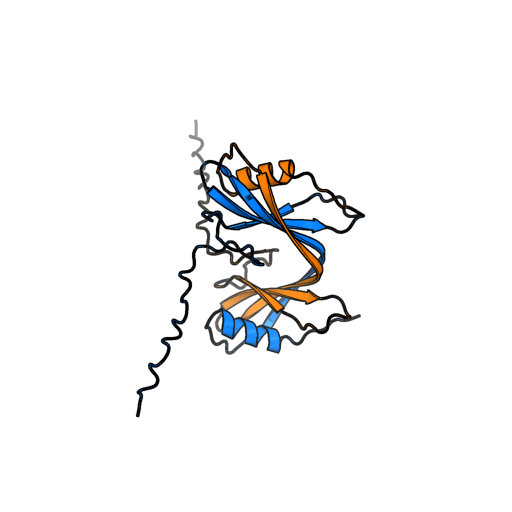. PHE A 1 85 ? -0.136 5.695 -2.469 1 87.94 85 PHE A O 1
ATOM 693 N N . GLU A 1 86 ? 1.281 4.535 -3.852 1 77.5 86 GLU A N 1
ATOM 694 C CA . GLU A 1 86 ? 1.445 3.402 -2.947 1 77.5 86 GLU A CA 1
ATOM 695 C C . GLU A 1 86 ? 2.75 3.508 -2.162 1 77.5 86 GLU A C 1
ATOM 697 O O . GLU A 1 86 ? 2.742 3.48 -0.929 1 77.5 86 GLU A O 1
ATOM 702 N N . ALA A 1 87 ? 3.879 3.297 -2.848 1 62.66 87 ALA A N 1
ATOM 703 C CA . ALA A 1 87 ? 5.191 3.287 -2.205 1 62.66 87 ALA A CA 1
ATOM 704 C C . ALA A 1 87 ? 5.812 4.684 -2.205 1 62.66 87 ALA A C 1
ATOM 706 O O . ALA A 1 87 ? 5.332 5.582 -2.902 1 62.66 87 ALA A O 1
ATOM 707 N N . LYS A 1 88 ? 6.926 4.691 -1.21 1 56.47 88 LYS A N 1
ATOM 708 C CA . LYS A 1 88 ? 7.711 5.922 -1.204 1 56.47 88 LYS A CA 1
ATOM 709 C C . LYS A 1 88 ? 8.242 6.238 -2.598 1 56.47 88 LYS A C 1
ATOM 711 O O . LYS A 1 88 ? 8.625 5.332 -3.346 1 56.47 88 LYS A O 1
ATOM 716 N N . ASP A 1 89 ? 7.703 7.25 -3.266 1 50.47 89 ASP A N 1
ATOM 717 C CA . ASP A 1 89 ? 8.367 7.664 -4.496 1 50.47 89 ASP A CA 1
ATOM 718 C C . ASP A 1 89 ? 9.859 7.906 -4.258 1 50.47 89 ASP A C 1
ATOM 720 O O . ASP A 1 89 ? 10.234 8.852 -3.564 1 50.47 89 ASP A O 1
ATOM 724 N N . GLU A 1 90 ? 10.578 6.891 -3.957 1 43.94 90 GLU A N 1
ATOM 725 C CA . GLU A 1 90 ? 11.961 7.34 -4.078 1 43.94 90 GLU A CA 1
ATOM 726 C C . GLU A 1 90 ? 12.188 8.07 -5.402 1 43.94 90 GLU A C 1
ATOM 728 O O . GLU A 1 90 ? 11.625 7.695 -6.43 1 43.94 90 GLU A O 1
ATOM 733 N N . GLY A 1 91 ? 12.43 9.148 -5.512 1 36.19 91 GLY A N 1
ATOM 734 C CA . GLY A 1 91 ? 12.688 9.992 -6.668 1 36.19 91 GLY A CA 1
ATOM 735 C C . GLY A 1 91 ? 12.844 9.211 -7.957 1 36.19 91 GLY A C 1
ATOM 736 O O . GLY A 1 91 ? 13.961 8.867 -8.352 1 36.19 91 GLY A O 1
ATOM 737 N N . LYS A 1 92 ? 12.203 8.266 -8.266 1 35.47 92 LYS A N 1
ATOM 738 C CA . LYS A 1 92 ? 12.445 7.914 -9.656 1 35.47 92 LYS A CA 1
ATOM 739 C C . LYS A 1 92 ? 12.492 9.164 -10.539 1 35.47 92 LYS A C 1
ATOM 741 O O . LYS A 1 92 ? 11.82 10.156 -10.25 1 35.47 92 LYS A O 1
ATOM 746 N N . SER A 1 93 ? 13.594 9.406 -11.297 1 29.55 93 SER A N 1
ATOM 747 C CA . SER A 1 93 ? 13.555 10.172 -12.539 1 29.55 93 SER A CA 1
ATOM 748 C C . SER A 1 93 ? 12.281 9.883 -13.328 1 29.55 93 SER A C 1
ATOM 750 O O . SER A 1 93 ? 11.977 8.727 -13.617 1 29.55 93 SER A O 1
ATOM 752 N N . VAL A 1 94 ? 11.273 10.445 -13.156 1 31.52 94 VAL A N 1
ATOM 753 C CA . VAL A 1 94 ? 10.195 10.5 -14.133 1 31.52 94 VAL A CA 1
ATOM 754 C C . VAL A 1 94 ? 10.758 10.352 -15.539 1 31.52 94 VAL A C 1
ATOM 756 O O . VAL A 1 94 ? 11.492 11.219 -16.016 1 31.52 94 VAL A O 1
ATOM 759 N N . VAL A 1 95 ? 11.227 9.234 -16 1 29.34 95 VAL A N 1
ATOM 760 C CA . VAL A 1 95 ? 11.32 9.172 -17.453 1 29.34 95 VAL A CA 1
ATOM 761 C C . VAL A 1 95 ? 10.008 9.641 -18.078 1 29.34 95 VAL A C 1
ATOM 763 O O . VAL A 1 95 ? 8.984 8.961 -17.969 1 29.34 95 VAL A O 1
ATOM 766 N N . THR A 1 96 ? 9.656 10.852 -17.859 1 27.92 96 THR A N 1
ATOM 767 C CA . THR A 1 96 ? 8.688 11.547 -18.688 1 27.92 96 THR A CA 1
ATOM 768 C C . THR A 1 96 ? 8.953 11.281 -20.172 1 27.92 96 THR A C 1
ATOM 770 O O . THR A 1 96 ? 10.039 11.586 -20.672 1 27.92 96 THR A O 1
ATOM 773 N N . HIS A 1 97 ? 8.461 10.211 -20.703 1 29.89 97 HIS A N 1
ATOM 774 C CA . HIS A 1 97 ? 8.438 10.18 -22.172 1 29.89 97 HIS A CA 1
ATOM 775 C C . HIS A 1 97 ? 8.016 11.523 -22.734 1 29.89 97 H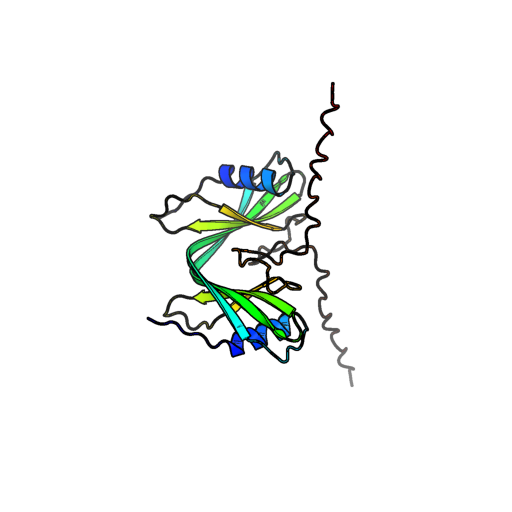IS A C 1
ATOM 777 O O . HIS A 1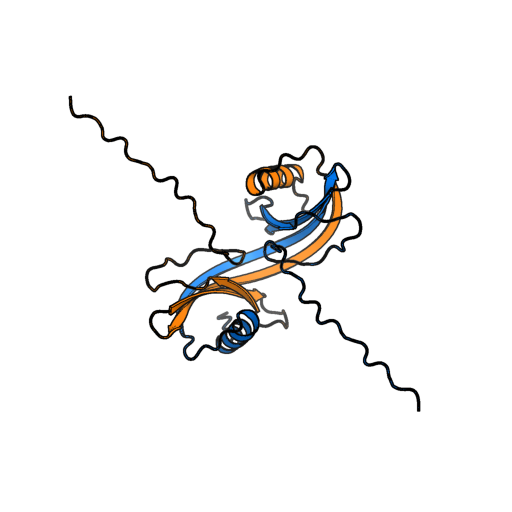 97 ? 6.953 12.047 -22.391 1 29.89 97 HIS A O 1
ATOM 783 N N . SER A 1 98 ? 9.023 12.352 -22.859 1 28.12 98 SER A N 1
ATOM 784 C CA . SER A 1 98 ? 8.898 13.57 -23.656 1 28.12 98 SER A CA 1
ATOM 785 C C . SER A 1 98 ? 8.109 13.32 -24.938 1 28.12 98 SER A C 1
ATOM 787 O O . SER A 1 98 ? 8.461 12.445 -25.734 1 28.12 98 SER A O 1
ATOM 789 N N . LYS A 1 99 ? 6.801 13.328 -24.859 1 31.23 99 LYS A N 1
ATOM 790 C CA . LYS A 1 99 ? 6.098 13.445 -26.141 1 31.23 99 LYS A CA 1
ATOM 791 C C . LYS A 1 99 ? 6.676 14.57 -26.984 1 31.23 99 LYS A C 1
ATOM 793 O O . LYS A 1 99 ? 6.672 15.734 -26.578 1 31.23 99 LYS A O 1
ATOM 798 N N . THR A 1 100 ? 7.906 14.273 -27.5 1 30 100 THR A N 1
ATOM 799 C CA . THR A 1 100 ? 8.344 15.234 -28.516 1 30 100 THR A CA 1
ATOM 800 C C . THR A 1 100 ? 7.246 15.492 -29.531 1 30 100 THR A C 1
ATOM 802 O O . THR A 1 100 ? 6.754 14.555 -30.172 1 30 100 THR A O 1
ATOM 805 N N . PRO A 1 101 ? 6.453 16.5 -29.297 1 28.11 101 PRO A N 1
ATOM 806 C CA . PRO A 1 101 ? 5.531 16.906 -30.359 1 28.11 101 PRO A CA 1
ATOM 807 C C . PRO A 1 101 ? 6.207 16.969 -31.734 1 28.11 101 PRO A C 1
ATOM 809 O O . PRO A 1 101 ? 7.316 17.5 -31.844 1 28.11 101 PRO A O 1
ATOM 812 N N . TYR A 1 102 ? 6.141 15.844 -32.469 1 32.38 102 TYR A N 1
ATOM 813 C CA . TYR A 1 102 ? 6.645 15.953 -33.812 1 32.38 102 TYR A CA 1
ATOM 814 C C . TYR A 1 102 ? 6.113 17.203 -34.5 1 32.38 102 TYR A C 1
ATOM 816 O O . TYR A 1 102 ? 4.922 17.516 -34.406 1 32.38 102 TYR A O 1
ATOM 824 N N . PRO A 1 103 ? 6.961 18.188 -34.625 1 28.78 103 PRO A N 1
ATOM 825 C CA . PRO A 1 103 ? 6.633 19.359 -35.438 1 28.78 103 PRO A CA 1
ATOM 826 C C . PRO A 1 103 ? 5.969 18.984 -36.75 1 28.78 103 PRO A C 1
ATOM 828 O O . PRO A 1 103 ? 6.387 18.031 -37.438 1 28.78 103 PRO A O 1
ATOM 831 N N . VAL A 1 104 ? 4.609 18.922 -36.812 1 29.61 104 VAL A N 1
ATOM 832 C CA . VAL A 1 104 ? 3.91 18.812 -38.094 1 29.61 104 VAL A CA 1
ATOM 833 C C . VAL A 1 104 ? 4.516 19.781 -39.094 1 29.61 104 VAL A C 1
ATOM 835 O O . VAL A 1 104 ? 4.695 20.969 -38.812 1 29.61 104 VAL A O 1
ATOM 838 N N . HIS A 1 105 ? 5.523 19.312 -39.75 1 29.05 105 HIS A N 1
ATOM 839 C CA . HIS A 1 105 ? 6.039 20.016 -40.938 1 29.05 105 HIS A CA 1
ATOM 840 C C . HIS A 1 105 ? 4.902 20.547 -41.812 1 29.05 105 HIS A C 1
ATOM 842 O O . HIS A 1 105 ? 3.914 19.859 -42.031 1 29.05 105 HIS A O 1
ATOM 848 N N . SER A 1 106 ? 4.582 21.906 -41.688 1 28.8 106 SER A N 1
ATOM 849 C CA . SER A 1 106 ? 3.861 22.719 -42.656 1 28.8 106 SER A CA 1
ATOM 850 C C . SER A 1 106 ? 4.246 22.344 -44.094 1 28.8 106 SER A C 1
ATOM 852 O O . SER A 1 106 ? 5.43 22.281 -44.438 1 28.8 106 SER A O 1
ATOM 854 N N . PHE A 1 107 ? 3.285 21.641 -44.844 1 24.23 107 PHE A N 1
ATOM 855 C CA . PHE A 1 107 ? 3.377 21.844 -46.281 1 24.23 107 PHE A CA 1
ATOM 856 C C . PHE A 1 107 ? 3.021 23.281 -46.656 1 24.23 107 PHE A C 1
ATOM 858 O O . PHE A 1 107 ? 2.209 23.922 -45.969 1 24.23 107 PHE A O 1
ATOM 865 N N . MET B 1 1 ? -20.234 9.062 8.93 1 40.5 1 MET B N 1
ATOM 866 C CA . MET B 1 1 ? -19.516 9.023 10.211 1 40.5 1 MET B CA 1
ATOM 867 C C . MET B 1 1 ? -18.078 9.508 10.047 1 40.5 1 MET B C 1
ATOM 869 O O . MET B 1 1 ? -17.328 8.977 9.234 1 40.5 1 MET B O 1
ATOM 873 N N . TRP B 1 2 ? -17.953 10.766 10.422 1 46.09 2 TRP B N 1
ATOM 874 C CA . TRP B 1 2 ? -16.75 11.578 10.227 1 46.09 2 TRP B CA 1
ATOM 875 C C . TRP B 1 2 ? -15.547 10.945 10.906 1 46.09 2 TRP B C 1
ATOM 877 O O . TRP B 1 2 ? -15.5 10.852 12.133 1 46.09 2 TRP B O 1
ATOM 887 N N . ILE B 1 3 ? -15.141 9.703 10.531 1 59.19 3 ILE B N 1
ATOM 888 C CA . ILE B 1 3 ? -13.961 9.102 11.148 1 59.19 3 ILE B CA 1
ATOM 889 C C . ILE B 1 3 ? -12.805 10.102 11.148 1 59.19 3 ILE B C 1
ATOM 891 O O . ILE B 1 3 ? -12.352 10.523 10.086 1 59.19 3 ILE B O 1
ATOM 895 N N . PHE B 1 4 ? -12.797 10.82 12.25 1 72.44 4 PHE B N 1
ATOM 896 C CA . PHE B 1 4 ? -11.695 11.75 12.453 1 72.44 4 PHE B CA 1
ATOM 897 C C . PHE B 1 4 ? -10.547 11.078 13.195 1 72.44 4 PHE B C 1
ATOM 899 O O . PHE B 1 4 ? -10.766 10.328 14.148 1 72.44 4 PHE B O 1
ATOM 906 N N . PHE B 1 5 ? -9.469 10.891 12.555 1 83.62 5 PHE B N 1
ATOM 907 C CA . PHE B 1 5 ? -8.305 10.398 13.281 1 83.62 5 PHE B CA 1
ATOM 908 C C . PHE B 1 5 ? -7.426 11.555 13.75 1 83.62 5 PHE B C 1
ATOM 910 O O . PHE B 1 5 ? -7.621 12.695 13.328 1 83.62 5 PHE B O 1
ATOM 917 N N . SER B 1 6 ? -6.656 11.305 14.773 1 89.12 6 SER B N 1
ATOM 918 C CA . SER B 1 6 ? -5.758 12.305 15.336 1 89.12 6 SER B CA 1
ATOM 919 C C . SER B 1 6 ? -4.586 12.586 14.406 1 89.12 6 SER B C 1
ATOM 921 O O . SER B 1 6 ? -3.713 11.727 14.227 1 89.12 6 SER B O 1
ATOM 923 N N . PHE B 1 7 ? -4.574 13.719 13.852 1 93.81 7 PHE B N 1
ATOM 924 C CA . PHE B 1 7 ? -3.516 14.07 12.914 1 93.81 7 PHE B CA 1
ATOM 925 C C . PHE B 1 7 ? -2.17 14.156 13.625 1 93.81 7 PHE B C 1
ATOM 927 O O . PHE B 1 7 ? -1.135 13.82 13.039 1 93.81 7 PHE B O 1
ATOM 934 N N . PRO B 1 8 ? -2.139 14.516 14.969 1 94.62 8 PRO B N 1
ATOM 935 C CA . PRO B 1 8 ? -0.852 14.5 15.672 1 94.62 8 PRO B CA 1
ATOM 936 C C . PRO B 1 8 ? -0.22 13.109 15.703 1 94.62 8 PRO B C 1
ATOM 938 O O . PRO B 1 8 ? 1.008 12.984 15.695 1 94.62 8 PRO B O 1
ATOM 941 N N . GLN B 1 9 ? -1.105 12.125 15.766 1 95.38 9 GLN B N 1
ATOM 942 C CA . GLN B 1 9 ? -0.577 10.766 15.719 1 95.38 9 GLN B CA 1
ATOM 943 C C . GLN B 1 9 ? 0.156 10.5 14.406 1 95.38 9 GLN B C 1
ATOM 945 O O . GLN B 1 9 ? 1.18 9.812 14.383 1 95.38 9 GLN B O 1
ATOM 950 N N . VAL B 1 10 ? -0.335 11.055 13.375 1 96.75 10 VAL B N 1
ATOM 951 C CA . VAL B 1 10 ? 0.29 10.898 12.062 1 96.75 10 VAL B CA 1
ATOM 952 C C . VAL B 1 10 ? 1.621 11.641 12.031 1 96.75 10 VAL B C 1
ATOM 954 O O . VAL B 1 10 ? 2.611 11.141 11.492 1 96.75 10 VAL B O 1
ATOM 957 N N . LYS B 1 11 ? 1.6 12.789 12.609 1 97.31 11 LYS B N 1
ATOM 958 C CA . LYS B 1 11 ? 2.846 13.539 12.695 1 97.31 11 LYS B CA 1
ATOM 959 C C . LYS B 1 11 ? 3.92 12.742 13.43 1 97.31 11 LYS B C 1
ATOM 961 O O . LYS B 1 11 ? 5.062 12.664 12.977 1 97.31 11 LYS B O 1
ATOM 966 N N . GLU B 1 12 ? 3.547 12.18 14.555 1 97.19 12 GLU B N 1
ATOM 967 C CA . GLU B 1 12 ? 4.496 11.391 15.336 1 97.19 12 GLU B CA 1
ATOM 968 C C . GLU B 1 12 ? 5.051 10.227 14.516 1 97.19 12 GLU B C 1
ATOM 970 O O . GLU B 1 12 ? 6.254 9.969 14.547 1 97.19 12 GLU B O 1
ATOM 975 N N . GLN B 1 13 ? 4.219 9.539 13.875 1 96.44 13 GLN B N 1
ATOM 976 C CA . GLN B 1 13 ? 4.656 8.43 13.031 1 96.44 13 GLN B CA 1
ATOM 977 C C . GLN B 1 13 ? 5.598 8.906 11.93 1 96.44 13 GLN B C 1
ATOM 979 O O . GLN B 1 13 ? 6.617 8.266 11.656 1 96.44 13 GLN B O 1
ATOM 984 N N . TYR B 1 14 ? 5.277 10.023 11.32 1 96.31 14 TYR B N 1
ATOM 985 C CA . TYR B 1 14 ? 6.121 10.57 10.258 1 96.31 14 TYR B CA 1
ATOM 986 C C . TYR B 1 14 ? 7.52 10.883 10.781 1 96.31 14 TYR B C 1
ATOM 988 O O . TYR B 1 14 ? 8.516 10.531 10.148 1 96.31 14 TYR B O 1
ATOM 996 N N . GLU B 1 15 ? 7.516 11.492 11.844 1 97.12 15 GLU B N 1
ATOM 997 C CA . GLU B 1 15 ? 8.805 11.883 12.406 1 97.12 15 GLU B CA 1
ATOM 998 C C . GLU B 1 15 ? 9.641 10.664 12.773 1 97.12 15 GLU B C 1
ATOM 1000 O O . GLU B 1 15 ? 10.852 10.648 12.531 1 97.12 15 GLU B O 1
ATOM 1005 N N . LYS B 1 16 ? 9.023 9.68 13.25 1 96.06 16 LYS B N 1
ATOM 1006 C CA . LYS B 1 16 ? 9.742 8.453 13.594 1 96.06 16 LYS B CA 1
ATOM 1007 C C . LYS B 1 16 ? 10.25 7.742 12.344 1 96.06 16 LYS B C 1
ATOM 1009 O O . LYS B 1 16 ? 11.391 7.277 12.312 1 96.06 16 LYS B O 1
ATOM 1014 N N . GLN B 1 17 ? 9.469 7.754 11.352 1 92.69 17 GLN B N 1
ATOM 1015 C CA . GLN B 1 17 ? 9.812 6.98 10.164 1 92.69 17 GLN B CA 1
ATOM 1016 C C . GLN B 1 17 ? 10.773 7.75 9.258 1 92.69 17 GLN B C 1
ATOM 1018 O O . GLN B 1 17 ? 11.641 7.156 8.617 1 92.69 17 GLN B O 1
ATOM 1023 N N . SER B 1 18 ? 10.617 8.992 9.195 1 92 18 SER B N 1
ATOM 1024 C CA . SER B 1 18 ? 11.438 9.789 8.297 1 92 18 SER B CA 1
ATOM 1025 C C . SER B 1 18 ? 12.742 10.211 8.969 1 92 18 SER B C 1
ATOM 1027 O O . SER B 1 18 ? 13.703 10.57 8.289 1 92 18 SER B O 1
ATOM 1029 N N . GLY B 1 19 ? 12.734 10.266 10.266 1 93.75 19 GLY B N 1
ATOM 1030 C CA . GLY B 1 19 ? 13.875 10.773 11.016 1 93.75 19 GLY B CA 1
ATOM 1031 C C . GLY B 1 19 ? 13.938 12.289 11.055 1 93.75 19 GLY B C 1
ATOM 1032 O O . GLY B 1 19 ? 14.93 12.859 11.523 1 93.75 19 GLY B O 1
ATOM 1033 N N . LYS B 1 20 ? 12.93 12.883 10.57 1 92.69 20 LYS B N 1
ATOM 1034 C CA . LYS B 1 20 ? 12.891 14.336 10.555 1 92.69 20 LYS B CA 1
ATOM 1035 C C . LYS B 1 20 ? 12 14.875 11.68 1 92.69 20 LYS B C 1
ATOM 1037 O O . LYS B 1 20 ? 10.961 14.289 11.984 1 92.69 20 LYS B O 1
ATOM 1042 N N . ASN B 1 21 ? 12.531 15.844 12.312 1 90.62 21 ASN B N 1
ATOM 1043 C CA . ASN B 1 21 ? 11.703 16.578 13.273 1 90.62 21 ASN B CA 1
ATOM 1044 C C . ASN B 1 21 ? 11.023 17.781 12.625 1 90.62 21 ASN B C 1
ATOM 1046 O O . ASN B 1 21 ? 11.695 18.688 12.148 1 90.62 21 ASN B O 1
ATOM 1050 N N . THR B 1 22 ? 9.719 17.656 12.695 1 90.75 22 THR B N 1
ATOM 1051 C CA . THR B 1 22 ? 9 18.75 12.047 1 90.75 22 THR B CA 1
ATOM 1052 C C . THR B 1 22 ? 8.438 19.719 13.078 1 90.75 22 THR B C 1
ATOM 1054 O O . THR B 1 22 ? 8 19.312 14.156 1 90.75 22 THR B O 1
ATOM 1057 N N . GLY B 1 23 ? 8.711 20.953 12.922 1 88.31 23 GLY B N 1
ATOM 1058 C CA . GLY B 1 23 ? 8.023 21.953 13.742 1 88.31 23 GLY B CA 1
ATOM 1059 C C . GLY B 1 23 ? 6.559 22.094 13.398 1 88.31 23 GLY B C 1
ATOM 1060 O O . GLY B 1 23 ? 5.688 21.75 14.203 1 88.31 23 GLY B O 1
ATOM 1061 N N . GLU B 1 24 ? 6.371 22.453 12.133 1 95.44 24 GLU B N 1
ATOM 1062 C CA . GLU B 1 24 ? 5.008 22.578 11.625 1 95.44 24 GLU B CA 1
ATOM 1063 C C . GLU B 1 24 ? 4.578 21.312 10.883 1 95.44 24 GLU B C 1
ATOM 1065 O O . GLU B 1 24 ? 5.395 20.672 10.219 1 95.44 24 GLU B O 1
ATOM 1070 N N . PHE B 1 25 ? 3.287 20.969 11.062 1 97.44 25 PHE B N 1
ATOM 1071 C CA . PHE B 1 25 ? 2.652 19.828 10.398 1 97.44 25 PHE B CA 1
ATOM 1072 C C . PHE B 1 25 ? 1.178 20.109 10.141 1 97.44 25 PHE B C 1
ATOM 1074 O O . PHE B 1 25 ? 0.315 19.688 10.914 1 97.44 25 PHE B O 1
ATOM 1081 N N . LYS B 1 26 ? 0.941 20.859 9.055 1 97 26 LYS B N 1
ATOM 1082 C CA . LYS B 1 26 ? -0.399 21.375 8.797 1 97 26 LYS B CA 1
ATOM 1083 C C . LYS B 1 26 ? -0.986 20.75 7.527 1 97 26 LYS B C 1
ATOM 1085 O O . LYS B 1 26 ? -0.39 20.844 6.453 1 97 26 LYS B O 1
ATOM 1090 N N . ALA B 1 27 ? -2.148 20.156 7.715 1 97 27 ALA B N 1
ATOM 1091 C CA . ALA B 1 27 ? -2.855 19.594 6.566 1 97 27 ALA B CA 1
ATOM 1092 C C . ALA B 1 27 ? -3.377 20.703 5.656 1 97 27 ALA B C 1
ATOM 1094 O O . ALA B 1 27 ? -4.109 21.594 6.102 1 97 27 ALA B O 1
ATOM 1095 N N . ILE B 1 28 ? -3.018 20.672 4.375 1 97.31 28 ILE B N 1
ATOM 1096 C CA . ILE B 1 28 ? -3.396 21.703 3.426 1 97.31 28 ILE B CA 1
ATOM 1097 C C . ILE B 1 28 ? -4.512 21.188 2.518 1 97.31 28 ILE B C 1
ATOM 1099 O O . ILE B 1 28 ? -5.457 21.922 2.211 1 97.31 28 ILE B O 1
ATOM 1103 N N . LEU B 1 29 ? -4.371 20.016 1.991 1 97.44 29 LEU B N 1
ATOM 1104 C CA . LEU B 1 29 ? -5.312 19.359 1.098 1 97.44 29 LEU B CA 1
ATOM 1105 C C . LEU B 1 29 ? -5.457 17.875 1.46 1 97.44 29 LEU B C 1
ATOM 1107 O O . LEU B 1 29 ? -4.469 17.219 1.795 1 97.44 29 LEU B O 1
ATOM 1111 N N . VAL B 1 30 ? -6.73 17.391 1.448 1 96.25 30 VAL B N 1
ATOM 1112 C CA . VAL B 1 30 ? -6.992 15.992 1.756 1 96.25 30 VAL B CA 1
ATOM 1113 C C . VAL B 1 30 ? -7.836 15.367 0.646 1 96.25 30 VAL B C 1
ATOM 1115 O O . VAL B 1 30 ? -8.812 15.969 0.192 1 96.25 30 VAL B O 1
ATOM 1118 N N . SER B 1 31 ? -7.395 14.266 0.145 1 95.81 31 SER B N 1
ATOM 1119 C CA . SER B 1 31 ? -8.18 13.391 -0.728 1 95.81 31 SER B CA 1
ATOM 1120 C C . SER B 1 31 ? -8.305 11.992 -0.14 1 95.81 31 SER B C 1
ATOM 1122 O O . SER B 1 31 ? -7.367 11.484 0.474 1 95.81 31 SER B O 1
ATOM 1124 N N . THR B 1 32 ? -9.484 11.375 -0.275 1 94.56 32 THR B N 1
ATOM 1125 C CA . THR B 1 32 ? -9.703 10.07 0.337 1 94.56 32 THR B CA 1
ATOM 1126 C C . THR B 1 32 ? -10.102 9.039 -0.717 1 94.56 32 THR B C 1
ATOM 1128 O O . THR B 1 32 ? -10.664 9.391 -1.756 1 94.56 32 THR B O 1
ATOM 1131 N N . ARG B 1 33 ? -9.695 7.781 -0.468 1 92.5 33 ARG B N 1
ATOM 1132 C CA . ARG B 1 33 ? -10.102 6.641 -1.279 1 92.5 33 ARG B CA 1
ATOM 1133 C C . ARG B 1 33 ? -10.477 5.449 -0.403 1 92.5 33 ARG B C 1
ATOM 1135 O O . ARG B 1 33 ? -9.648 4.949 0.358 1 92.5 33 ARG B O 1
ATOM 1142 N N . LEU B 1 34 ? -11.898 5.09 -0.541 1 91.06 34 LEU B N 1
ATOM 1143 C CA . LEU B 1 34 ? -12.32 3.863 0.127 1 91.06 34 LEU B CA 1
ATOM 1144 C C . LEU B 1 34 ? -11.641 2.645 -0.486 1 91.06 34 LEU B C 1
ATOM 1146 O O . LEU B 1 34 ? -11.531 2.537 -1.71 1 91.06 34 LEU B O 1
ATOM 1150 N N . VAL B 1 35 ? -11.133 1.871 0.403 1 91.06 35 VAL B N 1
ATOM 1151 C CA . VAL B 1 35 ? -10.516 0.634 -0.06 1 91.06 35 VAL B CA 1
ATOM 1152 C C . VAL B 1 35 ? -11.109 -0.554 0.695 1 91.06 35 VAL B C 1
ATOM 1154 O O . VAL B 1 35 ? -11.25 -0.511 1.919 1 91.06 35 VAL B O 1
ATOM 1157 N N . ALA B 1 36 ? -11.578 -1.534 -0.019 1 92.69 36 ALA B N 1
ATOM 1158 C CA . ALA B 1 36 ? -12.109 -2.779 0.532 1 92.69 36 ALA B CA 1
ATOM 1159 C C . ALA B 1 36 ? -11.758 -3.967 -0.36 1 92.69 36 ALA B C 1
ATOM 1161 O O . ALA B 1 36 ? -12.078 -3.971 -1.552 1 92.69 36 ALA B O 1
ATOM 1162 N N . GLY B 1 37 ? -11.047 -4.93 0.258 1 93.31 37 GLY B N 1
ATOM 1163 C CA . GLY B 1 37 ? -10.625 -6.098 -0.497 1 93.31 37 GLY B CA 1
ATOM 1164 C C . GLY B 1 37 ? -9.633 -6.969 0.256 1 93.31 37 GLY B C 1
ATOM 1165 O O . GLY B 1 37 ? -9.609 -6.969 1.488 1 93.31 37 GLY B O 1
ATOM 1166 N N . THR B 1 38 ? -8.977 -7.797 -0.479 1 93.69 38 THR B N 1
ATOM 1167 C CA . THR B 1 38 ? -8.023 -8.734 0.104 1 93.69 38 THR B CA 1
ATOM 1168 C C . THR B 1 38 ? -6.652 -8.578 -0.547 1 93.69 38 THR B C 1
ATOM 1170 O O . THR B 1 38 ? -6.543 -8.539 -1.774 1 93.69 38 THR B O 1
ATOM 1173 N N . ASN B 1 39 ? -5.656 -8.383 0.354 1 94.25 39 ASN B N 1
ATOM 1174 C CA . ASN B 1 39 ? -4.277 -8.516 -0.107 1 94.25 39 ASN B CA 1
ATOM 1175 C C . ASN B 1 39 ? -3.811 -9.961 -0.082 1 94.25 39 ASN B C 1
ATOM 1177 O O . ASN B 1 39 ? -3.98 -10.656 0.921 1 94.25 39 ASN B O 1
ATOM 1181 N N . TYR B 1 40 ? -3.244 -10.367 -1.234 1 95.44 40 TYR B N 1
ATOM 1182 C CA . TYR B 1 40 ? -2.57 -11.656 -1.336 1 95.44 40 TYR B CA 1
ATOM 1183 C C . TYR B 1 40 ? -1.058 -11.484 -1.393 1 95.44 40 TYR B C 1
ATOM 1185 O O . TYR B 1 40 ? -0.538 -10.828 -2.297 1 95.44 40 TYR B O 1
ATOM 1193 N N . PHE B 1 41 ? -0.366 -12.07 -0.4 1 96.44 41 PHE B N 1
ATOM 1194 C CA . PHE B 1 41 ? 1.086 -12.195 -0.444 1 96.44 41 PHE B CA 1
ATOM 1195 C C . PHE B 1 41 ? 1.498 -13.578 -0.927 1 96.44 41 PHE B C 1
ATOM 1197 O O . PHE B 1 41 ? 1.135 -14.594 -0.319 1 96.44 41 PHE B O 1
ATOM 1204 N N . ILE B 1 42 ? 2.229 -13.523 -2.012 1 97.44 42 ILE B N 1
ATOM 1205 C CA . ILE B 1 42 ? 2.5 -14.797 -2.67 1 97.44 42 ILE B CA 1
ATOM 1206 C C . ILE B 1 42 ? 4 -14.953 -2.902 1 97.44 42 ILE B C 1
ATOM 1208 O O . ILE B 1 42 ? 4.645 -14.055 -3.455 1 97.44 42 ILE B O 1
ATOM 1212 N N . LYS B 1 43 ? 4.504 -15.984 -2.379 1 98 43 LYS B N 1
ATOM 1213 C CA . LYS B 1 43 ? 5.832 -16.406 -2.811 1 98 43 LYS B CA 1
ATOM 1214 C C . LYS B 1 43 ? 5.773 -17.109 -4.164 1 98 43 LYS B C 1
ATOM 1216 O O . LYS B 1 43 ? 5.039 -18.078 -4.336 1 98 43 LYS B O 1
ATOM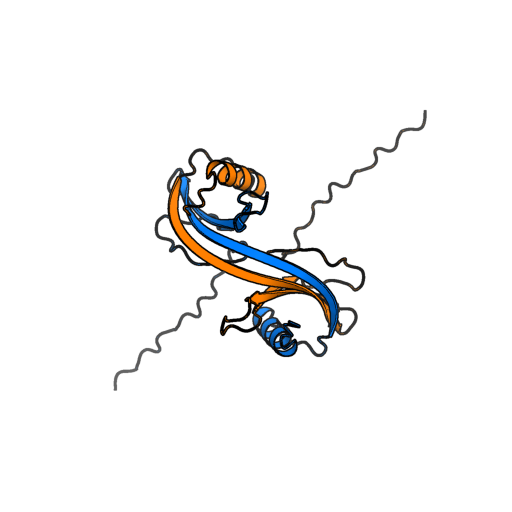 1221 N N . VAL B 1 44 ? 6.586 -16.609 -5.074 1 98.06 44 VAL B N 1
ATOM 1222 C CA . VAL B 1 44 ? 6.5 -17.094 -6.449 1 98.06 44 VAL B CA 1
ATOM 1223 C C . VAL B 1 44 ? 7.859 -17.625 -6.895 1 98.06 44 VAL B C 1
ATOM 1225 O O . VAL B 1 44 ? 8.883 -16.969 -6.699 1 98.06 44 VAL B O 1
ATOM 1228 N N . HIS B 1 45 ? 7.855 -18.812 -7.387 1 98 45 HIS B N 1
ATOM 1229 C CA . HIS B 1 45 ? 9.039 -19.344 -8.062 1 98 45 HIS B CA 1
ATOM 1230 C C . HIS B 1 45 ? 9.07 -18.906 -9.523 1 98 45 HIS B C 1
ATOM 1232 O O . HIS B 1 45 ? 8.109 -19.141 -10.266 1 98 45 HIS B O 1
ATOM 1238 N N . THR B 1 46 ? 10.188 -18.219 -9.867 1 97.06 46 THR B N 1
ATOM 1239 C CA . THR B 1 46 ? 10.258 -17.656 -11.219 1 97.06 46 THR B CA 1
ATOM 1240 C C . THR B 1 46 ? 11.32 -18.391 -12.047 1 97.06 46 THR B C 1
ATOM 1242 O O . THR B 1 46 ? 11.773 -17.875 -13.07 1 97.06 46 THR B O 1
ATOM 1245 N N . GLY B 1 47 ? 11.82 -19.391 -11.648 1 93 47 GLY B N 1
ATOM 1246 C CA . GLY B 1 47 ? 12.797 -20.203 -12.359 1 93 47 GLY B CA 1
ATOM 1247 C C . GLY B 1 47 ? 14.172 -20.172 -11.719 1 93 47 GLY B C 1
ATOM 1248 O O . GLY B 1 47 ? 14.547 -19.188 -11.078 1 93 47 GLY B O 1
ATOM 1249 N N . ASP B 1 48 ? 15.023 -21.141 -12.023 1 88.19 48 ASP B N 1
ATOM 1250 C CA . ASP B 1 48 ? 16.422 -21.25 -11.656 1 88.19 48 ASP B CA 1
ATOM 1251 C C . ASP B 1 48 ? 16.656 -20.797 -10.211 1 88.19 48 ASP B C 1
ATOM 1253 O O . ASP B 1 48 ? 17.531 -19.969 -9.945 1 88.19 48 ASP B O 1
ATOM 1257 N N . GLU B 1 49 ? 16.078 -21.062 -9.234 1 90.25 49 GLU B N 1
ATOM 1258 C CA . GLU B 1 49 ? 16.219 -20.812 -7.801 1 90.25 49 GLU B CA 1
ATOM 1259 C C . GLU B 1 49 ? 15.844 -19.375 -7.457 1 90.25 49 GLU B C 1
ATOM 1261 O O . GLU B 1 49 ? 16.281 -18.844 -6.438 1 90.25 49 GLU B O 1
ATOM 1266 N N . THR B 1 50 ? 15.172 -18.766 -8.391 1 94.75 50 THR B N 1
ATOM 1267 C CA . THR B 1 50 ? 14.781 -17.375 -8.164 1 94.75 50 THR B CA 1
ATOM 1268 C C . THR B 1 50 ? 13.336 -17.297 -7.668 1 94.75 50 THR B C 1
ATOM 1270 O O . THR B 1 50 ? 12.453 -17.953 -8.211 1 94.75 50 THR B O 1
ATOM 1273 N N . TYR B 1 51 ? 13.242 -16.578 -6.551 1 97.25 51 TYR B N 1
ATOM 1274 C CA . TYR B 1 51 ? 11.922 -16.328 -5.984 1 97.25 51 TYR B CA 1
ATOM 1275 C C . TYR B 1 51 ? 11.641 -14.836 -5.887 1 97.25 51 TYR B C 1
ATOM 1277 O O . TYR B 1 51 ? 12.562 -14.031 -5.766 1 97.25 51 TYR B O 1
ATOM 1285 N N . ILE B 1 52 ? 10.383 -14.523 -5.957 1 97.12 52 ILE B N 1
ATOM 1286 C CA . ILE B 1 52 ? 9.906 -13.18 -5.645 1 97.12 52 ILE B CA 1
ATOM 1287 C C . ILE B 1 52 ? 8.711 -13.266 -4.691 1 97.12 52 ILE B C 1
ATOM 1289 O O . ILE B 1 52 ? 8.086 -14.312 -4.566 1 97.12 52 ILE B O 1
ATOM 1293 N N . HIS B 1 53 ? 8.492 -12.266 -3.973 1 97.75 53 HIS B N 1
ATOM 1294 C CA . HIS B 1 53 ? 7.25 -12.062 -3.232 1 97.75 53 HIS B CA 1
ATOM 1295 C C . HIS B 1 53 ? 6.406 -10.961 -3.863 1 97.75 53 HIS B C 1
ATOM 1297 O O . HIS B 1 53 ? 6.91 -9.875 -4.137 1 97.75 53 HIS B O 1
ATOM 1303 N N . VAL B 1 54 ? 5.152 -11.312 -4.141 1 97.12 54 VAL B N 1
ATOM 1304 C CA . VAL B 1 54 ? 4.293 -10.289 -4.723 1 97.12 54 VAL B CA 1
ATOM 1305 C C . VAL B 1 54 ? 3.125 -10 -3.781 1 97.12 54 VAL B C 1
ATOM 1307 O O . VAL B 1 54 ? 2.678 -10.883 -3.045 1 97.12 54 VAL B O 1
ATOM 1310 N N . ARG B 1 55 ? 2.744 -8.773 -3.791 1 95.69 55 ARG B N 1
ATOM 1311 C CA . ARG B 1 55 ? 1.511 -8.344 -3.139 1 95.69 55 ARG B CA 1
ATOM 1312 C C . ARG B 1 55 ? 0.444 -7.98 -4.168 1 95.69 55 ARG B C 1
ATOM 1314 O O . ARG B 1 55 ? 0.625 -7.051 -4.957 1 95.69 55 ARG B O 1
ATOM 1321 N N . VAL B 1 56 ? -0.638 -8.766 -4.184 1 95.62 56 VAL B N 1
ATOM 1322 C CA . VAL B 1 56 ? -1.741 -8.609 -5.125 1 95.62 56 VAL B CA 1
ATOM 1323 C C . VAL B 1 56 ? -2.996 -8.164 -4.379 1 95.62 56 VAL B C 1
ATOM 1325 O O . VAL B 1 56 ? -3.385 -8.773 -3.383 1 95.62 56 VAL B O 1
ATOM 1328 N N . PHE B 1 57 ? -3.578 -7.102 -4.828 1 93.81 57 PHE B N 1
ATOM 1329 C CA . PHE B 1 57 ? -4.836 -6.641 -4.254 1 93.81 57 PHE B CA 1
ATOM 1330 C C . PHE B 1 57 ? -6.02 -7.082 -5.109 1 93.81 57 PHE B C 1
ATOM 1332 O O . PHE B 1 57 ? -6.008 -6.91 -6.328 1 93.81 57 PHE B O 1
ATOM 1339 N N . VAL B 1 58 ? -7.027 -7.672 -4.473 1 94.31 58 VAL B N 1
ATOM 1340 C CA . VAL B 1 58 ? -8.289 -8.039 -5.113 1 94.31 58 VAL B CA 1
ATOM 1341 C C . VAL B 1 58 ? -9.445 -7.332 -4.418 1 94.31 58 VAL B C 1
ATOM 1343 O O . VAL B 1 58 ? -9.75 -7.617 -3.256 1 94.31 58 VAL B O 1
ATOM 1346 N N . PRO B 1 59 ? -10.031 -6.379 -5.105 1 93.31 59 PRO B N 1
ATOM 1347 C CA . PRO B 1 59 ? -11.148 -5.68 -4.48 1 93.31 59 PRO B CA 1
ATOM 1348 C C . PRO B 1 59 ? -12.32 -6.605 -4.152 1 93.31 59 PRO B C 1
ATOM 1350 O O . PRO B 1 59 ? -12.492 -7.645 -4.797 1 93.31 59 PRO B O 1
ATOM 1353 N N . LEU B 1 60 ? -13.086 -6.281 -3.104 1 87.88 60 LEU B N 1
ATOM 1354 C CA . LEU B 1 60 ? -14.297 -7.023 -2.771 1 87.88 60 LEU B CA 1
ATOM 1355 C C . LEU B 1 60 ? -15.227 -7.125 -3.979 1 87.88 60 LEU B C 1
ATOM 1357 O O . LEU B 1 60 ? -15.18 -6.277 -4.871 1 87.88 60 LEU B O 1
ATOM 1361 N N . PRO B 1 61 ? -15.977 -8.227 -3.951 1 81.81 61 PRO B N 1
ATOM 1362 C CA . PRO B 1 61 ? -16.891 -8.383 -5.082 1 81.81 61 PRO B CA 1
ATOM 1363 C C . PRO B 1 61 ? -17.75 -7.145 -5.332 1 81.81 61 PRO B C 1
ATOM 1365 O O . PRO B 1 61 ? -18.125 -6.449 -4.387 1 81.81 61 PRO B O 1
ATOM 1368 N N . GLY B 1 62 ? -17.984 -6.961 -6.547 1 76.94 62 GLY B N 1
ATOM 1369 C CA . GLY B 1 62 ? -18.781 -5.828 -6.969 1 76.94 62 GLY B CA 1
ATOM 1370 C C . GLY B 1 62 ? -17.984 -4.742 -7.652 1 76.94 62 GLY B C 1
ATOM 1371 O O . GLY B 1 62 ? -18.547 -3.863 -8.305 1 76.94 62 GLY B O 1
ATOM 1372 N N . SER B 1 63 ? -16.766 -4.859 -7.359 1 70.62 63 SER B N 1
ATOM 1373 C CA . SER B 1 63 ? -15.906 -3.941 -8.094 1 70.62 63 SER B CA 1
ATOM 1374 C C . SER B 1 63 ? -15.547 -4.5 -9.469 1 70.62 63 SER B C 1
ATOM 1376 O O . SER B 1 63 ? -15.531 -5.719 -9.664 1 70.62 63 SER B O 1
ATOM 1378 N N . ASP B 1 64 ? -15.719 -3.854 -10.531 1 76.38 64 ASP B N 1
ATOM 1379 C CA . ASP B 1 64 ? -15.375 -4.316 -11.875 1 76.38 64 ASP B CA 1
ATOM 1380 C C . ASP B 1 64 ? -13.859 -4.371 -12.062 1 76.38 64 ASP B C 1
ATOM 1382 O O . ASP B 1 64 ? -13.375 -4.645 -13.164 1 76.38 64 ASP B O 1
ATOM 1386 N N . GLU B 1 65 ? -13.195 -4.297 -10.953 1 84.38 65 GLU B N 1
ATOM 1387 C CA . GLU B 1 65 ? -11.75 -4.273 -11.109 1 84.38 65 GLU B CA 1
ATOM 1388 C C . GLU B 1 65 ? -11.141 -5.637 -10.805 1 84.38 65 GLU B C 1
ATOM 1390 O O . GLU B 1 65 ? -11.555 -6.316 -9.867 1 84.38 65 GLU B O 1
ATOM 1395 N N . GLY B 1 66 ? -10.242 -6.141 -11.641 1 89.12 66 GLY B N 1
ATOM 1396 C CA . GLY B 1 66 ? -9.508 -7.375 -11.422 1 89.12 66 GLY B CA 1
ATOM 1397 C C . GLY B 1 66 ? -8.352 -7.215 -10.453 1 89.12 66 GLY B C 1
ATOM 1398 O O . GLY B 1 66 ? -8.219 -6.18 -9.797 1 89.12 66 GLY B O 1
ATOM 1399 N N . PRO B 1 67 ? -7.59 -8.297 -10.289 1 94.25 67 PRO B N 1
ATOM 1400 C CA . PRO B 1 67 ? -6.418 -8.203 -9.414 1 94.25 67 PRO B CA 1
ATOM 1401 C C . PRO B 1 67 ? -5.387 -7.195 -9.906 1 94.25 67 PRO B C 1
ATOM 1403 O O . PRO B 1 67 ? -5.207 -7.035 -11.117 1 94.25 67 PRO B O 1
ATOM 1406 N N . THR B 1 68 ? -4.863 -6.59 -8.961 1 93.75 68 THR B N 1
ATOM 1407 C CA . THR B 1 68 ? -3.809 -5.633 -9.281 1 93.75 68 THR B CA 1
ATOM 1408 C C . THR B 1 68 ? -2.531 -5.957 -8.508 1 93.75 68 THR B C 1
ATOM 1410 O O . THR B 1 68 ? -2.572 -6.207 -7.305 1 93.75 68 THR B O 1
ATOM 1413 N N . LEU B 1 69 ? -1.42 -6.086 -9.273 1 95.38 69 LEU B N 1
ATOM 1414 C CA . LEU B 1 69 ? -0.122 -6.172 -8.609 1 95.38 69 LEU B CA 1
ATOM 1415 C C . LEU B 1 69 ? 0.249 -4.844 -7.965 1 95.38 69 LEU B C 1
ATOM 1417 O O . LEU B 1 69 ? 0.458 -3.846 -8.656 1 95.38 69 LEU B O 1
ATOM 1421 N N . VAL B 1 70 ? 0.326 -4.816 -6.68 1 92.56 70 VAL B N 1
ATOM 1422 C CA . VAL B 1 70 ? 0.56 -3.584 -5.938 1 92.56 70 VAL B CA 1
ATOM 1423 C C . VAL B 1 70 ? 2.061 -3.363 -5.758 1 92.56 70 VAL B C 1
ATOM 1425 O O . VAL B 1 70 ? 2.557 -2.25 -5.938 1 92.56 70 VAL B O 1
ATOM 1428 N N . SER B 1 71 ? 2.77 -4.359 -5.32 1 92.12 71 SER B N 1
ATOM 1429 C CA . SER B 1 71 ? 4.211 -4.301 -5.09 1 92.12 71 SER B CA 1
ATOM 1430 C C . SER B 1 71 ? 4.84 -5.688 -5.18 1 92.12 71 SER B C 1
ATOM 1432 O O . SER B 1 71 ? 4.129 -6.695 -5.25 1 92.12 71 SER B O 1
ATOM 1434 N N . PHE B 1 72 ? 6.195 -5.582 -5.227 1 95.44 72 PHE B N 1
ATOM 1435 C CA . PHE B 1 72 ? 6.883 -6.867 -5.238 1 95.44 72 PHE B CA 1
ATOM 1436 C C . PHE B 1 72 ? 8.305 -6.727 -4.719 1 95.44 72 PHE B C 1
ATOM 1438 O O . PHE B 1 72 ? 8.859 -5.625 -4.711 1 95.44 72 PHE B O 1
ATOM 1445 N N . GLN B 1 73 ? 8.789 -7.805 -4.168 1 94.38 73 GLN B N 1
ATOM 1446 C CA . GLN B 1 73 ? 10.188 -7.977 -3.785 1 94.38 73 GLN B CA 1
ATOM 1447 C C . GLN B 1 73 ? 10.883 -8.984 -4.688 1 94.38 73 GLN B C 1
ATOM 1449 O O . GLN B 1 73 ? 10.484 -10.148 -4.758 1 94.38 73 GLN B O 1
ATOM 1454 N N . ALA B 1 74 ? 11.945 -8.516 -5.27 1 93.75 74 ALA B N 1
ATOM 1455 C CA . ALA B 1 74 ? 12.734 -9.375 -6.152 1 93.75 74 ALA B CA 1
ATOM 1456 C C . ALA B 1 74 ? 13.938 -9.961 -5.418 1 93.75 74 ALA B C 1
ATOM 1458 O O . ALA B 1 74 ? 14.109 -9.727 -4.219 1 93.75 74 ALA B O 1
ATOM 1459 N N . ASN B 1 75 ? 14.547 -10.836 -6.062 1 93.94 75 ASN B N 1
ATOM 1460 C CA . ASN B 1 75 ? 15.812 -11.398 -5.59 1 93.94 75 ASN B CA 1
ATOM 1461 C C . ASN B 1 75 ? 15.633 -12.141 -4.27 1 93.94 75 ASN B C 1
ATOM 1463 O O . ASN B 1 75 ? 16.484 -12.055 -3.381 1 93.94 75 ASN B O 1
ATOM 1467 N N . LYS B 1 76 ? 14.625 -12.75 -4.109 1 95.88 76 LYS B N 1
ATOM 1468 C CA . LYS B 1 76 ? 14.406 -13.633 -2.963 1 95.88 76 LYS B CA 1
ATOM 1469 C C . LYS B 1 76 ? 14.898 -15.047 -3.248 1 95.88 76 LYS B C 1
ATOM 1471 O O . LYS B 1 76 ? 15.227 -15.375 -4.391 1 95.88 76 LYS B O 1
ATOM 1476 N N . THR B 1 77 ? 14.992 -15.781 -2.195 1 96 77 THR B N 1
ATOM 1477 C CA . THR B 1 77 ? 15.344 -17.188 -2.291 1 96 77 THR B CA 1
ATOM 1478 C C . THR B 1 77 ? 14.219 -18.078 -1.755 1 96 77 THR B C 1
ATOM 1480 O O . THR B 1 77 ? 13.258 -17.562 -1.176 1 96 77 THR B O 1
ATOM 1483 N N . LYS B 1 78 ? 14.414 -19.359 -1.923 1 96.12 78 LYS B N 1
ATOM 1484 C CA . LYS B 1 78 ? 13.445 -20.344 -1.437 1 96.12 78 LYS B CA 1
ATOM 1485 C C . LYS B 1 78 ? 13.25 -20.219 0.072 1 96.12 78 LYS B C 1
ATOM 1487 O O . LYS B 1 78 ? 12.141 -20.406 0.577 1 96.12 78 LYS B O 1
ATOM 1492 N N . ASP B 1 79 ? 14.242 -19.797 0.843 1 96.44 79 ASP B N 1
ATOM 1493 C CA . ASP B 1 79 ? 14.203 -19.828 2.303 1 96.44 79 ASP B CA 1
ATOM 1494 C C . ASP B 1 79 ? 13.75 -18.484 2.869 1 96.44 79 ASP B C 1
ATOM 1496 O O . ASP B 1 79 ? 13.5 -18.359 4.07 1 96.44 79 ASP B O 1
ATOM 1500 N N . ASP B 1 80 ? 13.719 -17.531 2.004 1 96.75 80 ASP B N 1
ATOM 1501 C CA . ASP B 1 80 ? 13.234 -16.25 2.508 1 96.75 80 ASP B CA 1
ATOM 1502 C C . ASP B 1 80 ? 11.773 -16.344 2.939 1 96.75 80 ASP B C 1
ATOM 1504 O O . ASP B 1 80 ? 10.922 -16.812 2.174 1 96.75 80 ASP B O 1
ATOM 1508 N N . GLU 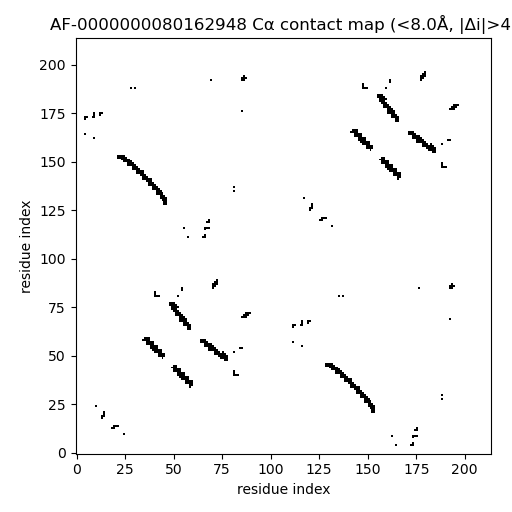B 1 81 ? 11.484 -15.977 4.152 1 96.38 81 GLU B N 1
ATOM 1509 C CA . GLU B 1 81 ? 10.125 -16.031 4.691 1 96.38 81 GLU B CA 1
ATOM 1510 C C . GLU B 1 81 ? 9.211 -15.047 3.984 1 96.38 81 GLU B C 1
ATOM 1512 O O . GLU B 1 81 ? 9.609 -13.922 3.689 1 96.38 81 GLU B O 1
ATOM 1517 N N . LEU B 1 82 ? 7.965 -15.484 3.799 1 96.38 82 LEU B N 1
ATOM 1518 C CA . LEU B 1 82 ? 6.941 -14.594 3.258 1 96.38 82 LEU B CA 1
ATOM 1519 C C . LEU B 1 82 ? 6.375 -13.688 4.348 1 96.38 82 LEU B C 1
ATOM 1521 O O . LEU B 1 82 ? 5.695 -14.164 5.262 1 96.38 82 LEU B O 1
ATOM 1525 N N . GLN B 1 83 ? 6.766 -12.375 4.363 1 93.38 83 GLN B N 1
ATOM 1526 C CA . GLN B 1 83 ? 6.254 -11.391 5.309 1 93.38 83 GLN B CA 1
ATOM 1527 C C . GLN B 1 83 ? 5.379 -10.359 4.602 1 93.38 83 GLN B C 1
ATOM 1529 O O . GLN B 1 83 ? 5.496 -10.156 3.391 1 93.38 83 GLN B O 1
ATOM 1534 N N . TYR B 1 84 ? 4.523 -9.734 5.418 1 91.25 84 TYR B N 1
ATOM 1535 C CA . TYR B 1 84 ? 3.719 -8.648 4.871 1 91.25 84 TYR B CA 1
ATOM 1536 C C . TYR B 1 84 ? 4.582 -7.434 4.559 1 91.25 84 TYR B C 1
ATOM 1538 O O . TYR B 1 84 ? 5.469 -7.078 5.336 1 91.25 84 TYR B O 1
ATOM 1546 N N . PHE B 1 85 ? 4.305 -6.836 3.387 1 87.75 85 PHE B N 1
ATOM 1547 C CA . PHE B 1 85 ? 5.062 -5.656 2.982 1 87.75 85 PHE B CA 1
ATOM 1548 C C . PHE B 1 85 ? 4.184 -4.699 2.184 1 87.75 85 PHE B C 1
ATOM 1550 O O . PHE B 1 85 ? 3.227 -5.121 1.534 1 87.75 85 PHE B O 1
ATOM 1557 N N . GLU B 1 86 ? 4.488 -3.377 2.283 1 77.25 86 GLU B N 1
ATOM 1558 C CA . GLU B 1 86 ? 3.766 -2.367 1.518 1 77.25 86 GLU B CA 1
ATOM 1559 C C . GLU B 1 86 ? 4.512 -2.004 0.237 1 77.25 86 GLU B C 1
ATOM 1561 O O . GLU B 1 86 ? 3.963 -2.115 -0.861 1 77.25 86 GLU B O 1
ATOM 1566 N N . ALA B 1 87 ? 5.676 -1.301 0.365 1 64.25 87 ALA B N 1
ATOM 1567 C CA . ALA B 1 87 ? 6.434 -0.822 -0.789 1 64.25 87 ALA B CA 1
ATOM 1568 C C . ALA B 1 87 ? 7.512 -1.824 -1.191 1 64.25 87 ALA B C 1
ATOM 1570 O O . ALA B 1 87 ? 7.781 -2.781 -0.463 1 64.25 87 ALA B O 1
ATOM 1571 N N . LYS B 1 88 ? 8.008 -1.438 -2.51 1 56.59 88 LYS B N 1
ATOM 1572 C CA . LYS B 1 88 ? 9.156 -2.217 -2.961 1 56.59 88 LYS B CA 1
ATOM 1573 C C . LYS B 1 88 ? 10.305 -2.127 -1.964 1 56.59 88 LYS B C 1
ATOM 1575 O O . LYS B 1 88 ? 10.578 -1.059 -1.411 1 56.59 88 LYS B O 1
ATOM 1580 N N . ASP B 1 89 ? 10.523 -3.191 -1.154 1 49.81 89 ASP B N 1
ATOM 1581 C CA . ASP B 1 89 ? 11.742 -3.123 -0.365 1 49.81 89 ASP B CA 1
ATOM 1582 C C . ASP B 1 89 ? 12.953 -2.816 -1.248 1 49.81 89 ASP B C 1
ATOM 1584 O O . ASP B 1 89 ? 13.32 -3.623 -2.104 1 49.81 89 ASP B O 1
ATOM 1588 N N . GLU B 1 90 ? 13.047 -1.67 -1.733 1 43.22 90 GLU B N 1
ATOM 1589 C CA . GLU B 1 90 ? 14.406 -1.546 -2.246 1 43.22 90 GLU B CA 1
ATOM 1590 C C . GLU B 1 90 ? 15.43 -2.021 -1.217 1 43.22 90 GLU B C 1
ATOM 1592 O O . GLU B 1 90 ? 15.258 -1.805 -0.016 1 43.22 90 GLU B O 1
ATOM 1597 N N . GLY B 1 91 ? 16.094 -2.936 -1.342 1 36.03 91 GLY B N 1
ATOM 1598 C CA . GLY B 1 91 ? 17.141 -3.508 -0.504 1 36.03 91 GLY B CA 1
ATOM 1599 C C . GLY B 1 91 ? 17.609 -2.566 0.59 1 36.03 91 GLY B C 1
ATOM 1600 O O . GLY B 1 91 ? 18.359 -1.626 0.327 1 36.03 91 GLY B O 1
ATOM 1601 N N . LYS B 1 92 ? 16.938 -1.999 1.356 1 35.72 92 LYS B N 1
ATOM 1602 C CA . LYS B 1 92 ? 17.672 -1.392 2.457 1 35.72 92 LYS B CA 1
ATOM 1603 C C . LYS B 1 92 ? 18.828 -2.291 2.908 1 35.72 92 LYS B C 1
ATOM 1605 O O . LYS B 1 92 ? 18.688 -3.516 2.932 1 35.72 92 LYS B O 1
ATOM 1610 N N . SER B 1 93 ? 20.125 -1.863 2.68 1 29.56 93 SER B N 1
ATOM 1611 C CA . SER B 1 93 ? 21.188 -2.316 3.578 1 29.56 93 SER B CA 1
ATOM 1612 C C . SER B 1 93 ? 20.688 -2.371 5.023 1 29.56 93 SER B C 1
ATOM 1614 O O . SER B 1 93 ? 20.344 -1.343 5.602 1 29.56 93 SER B O 1
ATOM 1616 N N . VAL B 1 94 ? 19.906 -3.109 5.383 1 31.95 94 VAL B N 1
ATOM 1617 C CA . VAL B 1 94 ? 19.797 -3.352 6.82 1 31.95 94 VAL B CA 1
ATOM 1618 C C . VAL B 1 94 ? 21.172 -3.182 7.469 1 31.95 94 VAL B C 1
ATOM 1620 O O . VAL B 1 94 ? 22.109 -3.916 7.156 1 31.95 94 VAL B O 1
ATOM 1623 N N . VAL B 1 95 ? 21.656 -1.932 7.758 1 29.09 95 VAL B N 1
ATOM 1624 C CA . VAL B 1 95 ? 22.703 -1.835 8.766 1 29.09 95 VAL B CA 1
ATOM 1625 C C . VAL B 1 95 ? 22.391 -2.764 9.938 1 29.09 95 VAL B C 1
ATOM 1627 O O . VAL B 1 95 ? 21.422 -2.541 10.664 1 29.09 95 VAL B O 1
ATOM 1630 N N . THR B 1 96 ? 22.391 -3.953 9.68 1 27.86 96 THR B N 1
ATOM 1631 C CA . THR B 1 96 ? 22.531 -4.902 10.781 1 27.86 96 THR B CA 1
ATOM 1632 C C . THR B 1 96 ? 23.625 -4.465 11.742 1 27.86 96 THR B C 1
ATOM 1634 O O . THR B 1 96 ? 24.781 -4.336 11.359 1 27.86 96 THR B O 1
ATOM 1637 N N . HIS B 1 97 ? 23.312 -3.551 12.648 1 30 97 HIS B N 1
ATOM 1638 C CA . HIS B 1 97 ? 24.25 -3.391 13.758 1 30 97 HIS B CA 1
ATOM 1639 C C . HIS B 1 97 ? 24.781 -4.738 14.234 1 30 97 HIS B C 1
ATOM 1641 O O . HIS B 1 97 ? 24 -5.641 14.555 1 30 97 HIS B O 1
ATOM 1647 N N . SER B 1 98 ? 25.828 -5.086 13.57 1 28.28 98 SER B N 1
ATOM 1648 C CA . SER B 1 98 ? 26.656 -6.188 14.047 1 28.28 98 SER B CA 1
ATOM 1649 C C . SER B 1 98 ? 26.828 -6.137 15.562 1 28.28 98 SER B C 1
ATOM 1651 O O . SER B 1 98 ? 27.25 -5.113 16.109 1 28.28 98 SER B O 1
ATOM 1653 N N . LYS B 1 99 ? 25.922 -6.711 16.297 1 31.52 99 LYS B N 1
ATOM 1654 C CA . LYS B 1 99 ? 26.219 -6.969 17.703 1 31.52 99 LYS B CA 1
ATOM 1655 C C . LYS B 1 99 ? 27.578 -7.637 17.859 1 31.52 99 LYS B C 1
ATOM 1657 O O . LYS B 1 99 ? 27.797 -8.727 17.328 1 31.52 99 LYS B O 1
ATOM 1662 N N . THR B 1 100 ? 28.609 -6.77 17.609 1 30.05 100 THR B N 1
ATOM 1663 C CA . THR B 1 100 ? 29.891 -7.348 17.984 1 30.05 100 THR B CA 1
ATOM 1664 C C . THR B 1 100 ? 29.828 -7.906 19.406 1 30.05 100 THR B C 1
ATOM 1666 O O . THR B 1 100 ? 29.516 -7.18 20.359 1 30.05 100 THR B O 1
ATOM 1669 N N . PRO B 1 101 ? 29.5 -9.18 19.531 1 28.38 101 PRO B N 1
ATOM 1670 C CA . PRO B 1 101 ? 29.609 -9.797 20.859 1 28.38 101 PRO B CA 1
ATOM 1671 C C . PRO B 1 101 ? 30.938 -9.484 21.547 1 28.38 101 PRO B C 1
ATOM 1673 O O . PRO B 1 101 ? 32 -9.539 20.906 1 28.38 101 PRO B O 1
ATOM 1676 N N . TYR B 1 102 ? 30.906 -8.398 22.328 1 33.41 102 TYR B N 1
ATOM 1677 C CA . TYR B 1 102 ? 32.125 -8.18 23.094 1 33.41 102 TYR B CA 1
ATOM 1678 C C . TYR B 1 102 ? 32.625 -9.477 23.734 1 33.41 102 TYR B C 1
ATOM 1680 O O . TYR B 1 102 ? 31.828 -10.242 24.281 1 33.41 102 TYR B O 1
ATOM 1688 N N . PRO B 1 103 ? 33.656 -10.023 23.188 1 29.5 103 PRO B N 1
ATOM 1689 C CA . PRO B 1 103 ? 34.344 -11.164 23.812 1 29.5 103 PRO B CA 1
ATOM 1690 C C . PRO B 1 103 ? 34.5 -11.016 25.312 1 29.5 103 PRO B C 1
ATOM 1692 O O . PRO B 1 103 ? 34.844 -9.93 25.797 1 29.5 103 PRO B O 1
ATOM 1695 N N . VAL B 1 104 ? 33.531 -11.469 26.125 1 30.2 104 VAL B N 1
ATOM 1696 C CA . VAL B 1 104 ? 33.75 -11.555 27.562 1 30.2 104 VAL B CA 1
ATOM 1697 C C . VAL B 1 104 ? 35.125 -12.102 27.844 1 30.2 104 VAL B C 1
ATOM 1699 O O . VAL B 1 104 ? 35.562 -13.102 27.25 1 30.2 104 VAL B O 1
ATOM 1702 N N . HIS B 1 105 ? 36.062 -11.203 27.953 1 29.7 105 HIS B N 1
ATOM 1703 C CA . HIS B 1 105 ? 37.375 -11.516 28.484 1 29.7 105 HIS B CA 1
ATOM 1704 C C . HIS B 1 105 ? 37.281 -12.438 29.688 1 29.7 105 HIS B C 1
ATOM 1706 O O . HIS B 1 105 ? 36.438 -12.258 30.562 1 29.7 105 HIS B O 1
ATOM 1712 N N . SER B 1 106 ? 37.562 -13.773 29.516 1 29.44 106 SER B N 1
ATOM 1713 C CA . SER B 1 106 ? 37.969 -14.758 30.531 1 29.44 106 SER B CA 1
ATOM 1714 C C . SER B 1 106 ? 38.875 -14.141 31.578 1 29.44 106 SER B C 1
ATOM 1716 O O . SER B 1 106 ? 39.938 -13.57 31.234 1 29.44 106 SER B O 1
ATOM 1718 N N . PHE B 1 107 ? 38.25 -13.633 32.781 1 24.14 107 PHE B N 1
ATOM 1719 C CA . PHE B 1 107 ? 39.156 -13.727 33.906 1 24.14 107 PHE B CA 1
ATOM 1720 C C . PHE B 1 107 ? 39.344 -15.18 34.312 1 24.14 107 PHE B C 1
ATOM 1722 O O . PHE B 1 107 ? 38.438 -16 34.156 1 24.14 107 PHE B O 1
#

Foldseek 3Di:
DPPDDDVVVVVVVCCVVVVDDDPDDDDDDDDDDDAAFDWDWDWDDDDDQWIKIWIWTAGPPP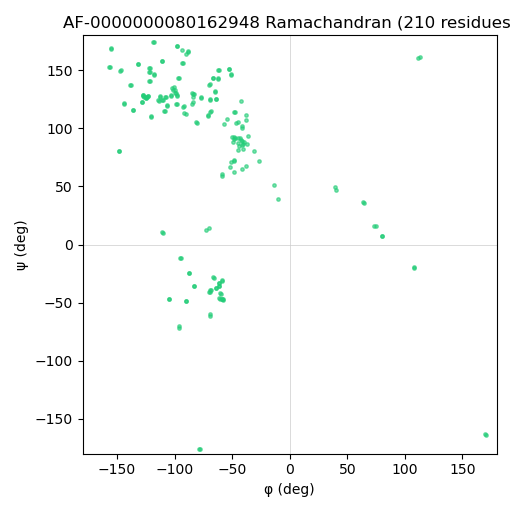DPDGIDTQEMETRDGPPDDGDDDHYHCPPDPPPPPPPPVPPPPDD/DPPDDDVVVVVVVCCVVVVDDDPDDDDDDDDDDDAAFDWDWDWDDDDDQWIKIWIWTAGDPPDPDGIDTQEMETRDGPPDDGDDDHYHPPPPPPPPVPPPVPPPPDD

pLDDT: mean 80.2, std 24.64, range [24.14, 98.06]

Sequence (214 aa):
MWIFFSFPQVKEQYEKQSGKNTGEFKAILVSTRLVAGTNYFIKVHTGDETYIHVRVFVPLPGSDEGPTLVSFQANKTKDDELQYFEAKDEGKSVVTHSKTPYPVHSFMWIFFSFPQVKEQYEKQSGKNTGEFKAILVSTRLVAGTNYFIKVHTGDETYIHVRVFVPLPGSDEGPTLVSFQANKTKDDELQYFEAKDEGKSVVTHSKTPYPVHSF

Radius of gyration: 21.24 Å; Cα contacts (8 Å, |Δi|>4): 352; chains: 2; bounding box: 59×48×80 Å

Organism: Aquarana catesbeiana (NCBI:txid8400)